Protein AF-A0A7C4DMW3-F1 (afdb_monomer_lite)

pLDDT: mean 70.01, std 19.26, range [22.8, 94.5]

Structure (mmCIF, N/CA/C/O backbone):
data_AF-A0A7C4DMW3-F1
#
_entry.id   AF-A0A7C4DMW3-F1
#
loop_
_atom_site.group_PDB
_atom_site.id
_atom_site.type_symbol
_atom_site.label_atom_id
_atom_site.label_alt_id
_atom_site.label_comp_id
_atom_site.label_asym_id
_atom_site.label_entity_id
_atom_site.label_seq_id
_atom_site.pdbx_PDB_ins_code
_atom_site.Cartn_x
_atom_site.Cartn_y
_atom_site.Cartn_z
_atom_site.occupancy
_atom_site.B_iso_or_equiv
_atom_site.auth_seq_id
_atom_site.auth_comp_id
_atom_site.auth_asym_id
_atom_site.auth_atom_id
_atom_site.pdbx_PDB_model_num
ATOM 1 N N . MET A 1 1 ? -34.333 5.766 15.056 1.00 29.41 1 MET A N 1
ATOM 2 C CA . MET A 1 1 ? -34.028 4.314 14.976 1.00 29.41 1 MET A CA 1
ATOM 3 C C . MET A 1 1 ? -34.317 3.741 13.572 1.00 29.41 1 MET A C 1
ATOM 5 O O . MET A 1 1 ? -35.372 3.143 13.389 1.00 29.41 1 MET A O 1
ATOM 9 N N . PRO A 1 2 ? -33.421 3.894 12.569 1.00 22.80 2 PRO A N 1
ATOM 10 C CA . PRO A 1 2 ? -33.642 3.362 11.210 1.00 22.80 2 PRO A CA 1
ATOM 11 C C . PRO A 1 2 ? -32.759 2.151 10.831 1.00 22.80 2 PRO A C 1
ATOM 13 O O . PRO A 1 2 ? -33.152 1.357 9.983 1.00 22.80 2 PRO A O 1
ATOM 16 N N . VAL A 1 3 ? -31.597 1.958 11.468 1.00 24.52 3 VAL A N 1
ATOM 17 C CA . VAL A 1 3 ? -30.556 0.997 11.028 1.00 24.52 3 VAL A CA 1
ATOM 18 C C . VAL A 1 3 ? -30.979 -0.475 11.180 1.00 24.52 3 VAL A C 1
ATOM 20 O O . VAL A 1 3 ? -30.626 -1.320 10.362 1.00 24.52 3 VAL A O 1
ATOM 23 N N . VAL A 1 4 ? -31.812 -0.794 12.175 1.00 24.44 4 VAL A N 1
ATOM 24 C CA . VAL A 1 4 ? -32.265 -2.174 12.448 1.00 24.44 4 VAL A CA 1
ATOM 25 C C . VAL A 1 4 ? -33.271 -2.677 11.398 1.00 24.44 4 VAL A C 1
ATOM 27 O O . VAL A 1 4 ? -33.318 -3.871 11.116 1.00 24.44 4 VAL A O 1
ATOM 30 N N . ARG A 1 5 ? -34.023 -1.778 10.741 1.00 22.98 5 ARG A N 1
ATOM 31 C CA . ARG A 1 5 ? -34.995 -2.146 9.691 1.00 22.98 5 ARG A CA 1
ATOM 32 C C . ARG A 1 5 ? -34.336 -2.601 8.383 1.00 22.98 5 ARG A C 1
ATOM 34 O O . ARG A 1 5 ? -34.944 -3.372 7.647 1.00 22.98 5 ARG A O 1
ATOM 41 N N . TRP A 1 6 ? -33.101 -2.178 8.105 1.00 27.33 6 TRP A N 1
ATOM 42 C CA . TRP A 1 6 ? -32.395 -2.527 6.863 1.00 27.33 6 TRP A CA 1
ATOM 43 C C . TRP A 1 6 ? -31.752 -3.917 6.900 1.00 27.33 6 TRP A C 1
ATOM 45 O O . TRP A 1 6 ? -31.698 -4.596 5.878 1.00 27.33 6 TRP A O 1
ATOM 55 N N . ILE A 1 7 ? -31.362 -4.387 8.088 1.00 29.67 7 ILE A N 1
ATOM 56 C CA . ILE A 1 7 ? -30.801 -5.733 8.284 1.00 29.67 7 ILE A CA 1
ATOM 57 C C . ILE A 1 7 ? -31.867 -6.816 8.017 1.00 29.67 7 ILE A C 1
ATOM 59 O O . ILE A 1 7 ? -31.546 -7.874 7.482 1.00 29.67 7 ILE A O 1
ATOM 63 N N . VAL A 1 8 ? -33.142 -6.532 8.315 1.00 26.61 8 VAL A N 1
ATOM 64 C CA . VAL A 1 8 ? -34.271 -7.465 8.121 1.00 26.61 8 VAL A CA 1
ATOM 65 C C . VA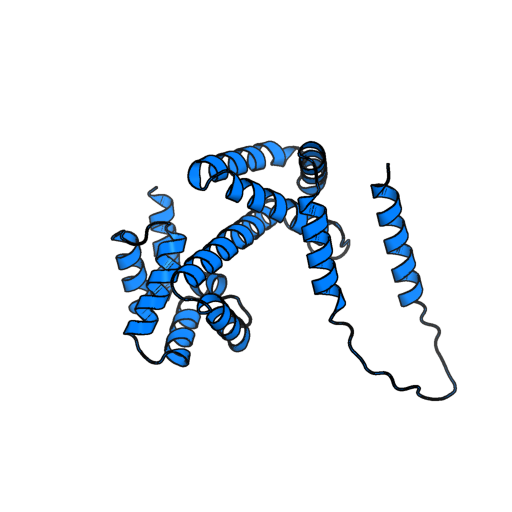L A 1 8 ? -34.701 -7.565 6.648 1.00 26.61 8 VAL A C 1
ATOM 67 O O . VAL A 1 8 ? -34.987 -8.657 6.168 1.00 26.61 8 VAL A O 1
ATOM 70 N N . LYS A 1 9 ? -34.654 -6.471 5.871 1.00 28.67 9 LYS A N 1
ATOM 71 C CA . LYS A 1 9 ? -34.941 -6.528 4.419 1.00 28.67 9 LYS A CA 1
ATOM 72 C C . LYS A 1 9 ? -33.904 -7.338 3.627 1.00 28.67 9 LYS A C 1
ATOM 74 O O . LYS A 1 9 ? -34.229 -7.896 2.582 1.00 28.67 9 LYS A O 1
ATOM 79 N N . PHE A 1 10 ? -32.674 -7.448 4.132 1.00 31.22 10 PHE A N 1
ATOM 80 C CA . PHE A 1 10 ? -31.596 -8.204 3.485 1.00 31.22 10 PHE A CA 1
ATOM 81 C C . PHE A 1 10 ? -31.803 -9.731 3.548 1.00 31.22 10 PHE A C 1
ATOM 83 O O . PHE A 1 10 ? -31.311 -10.460 2.685 1.00 31.22 10 PHE A O 1
ATOM 90 N N . THR A 1 11 ? -32.553 -10.237 4.536 1.00 30.12 11 THR A N 1
ATOM 91 C CA . THR A 1 11 ? -32.882 -11.670 4.639 1.00 30.12 11 THR A CA 1
ATOM 92 C C . THR A 1 11 ? -33.980 -12.117 3.669 1.00 30.12 11 THR A C 1
ATOM 94 O O . THR A 1 11 ? -33.935 -13.258 3.205 1.00 30.12 11 THR A O 1
ATOM 97 N N . ASP A 1 12 ? -34.908 -11.231 3.298 1.00 30.12 12 ASP A N 1
ATOM 98 C CA . ASP A 1 12 ? -36.062 -11.577 2.452 1.00 30.12 12 ASP A CA 1
ATOM 99 C C . ASP A 1 12 ? -35.714 -11.640 0.958 1.00 30.12 12 ASP A C 1
ATOM 101 O O . ASP A 1 12 ? -36.137 -12.565 0.262 1.00 30.12 12 ASP A O 1
ATOM 105 N N . ILE A 1 13 ? -34.834 -10.750 0.482 1.00 33.97 13 ILE A N 1
ATOM 106 C CA . ILE A 1 13 ? -34.333 -10.757 -0.908 1.00 33.97 13 ILE A CA 1
ATOM 107 C C . ILE A 1 13 ? -33.588 -12.074 -1.221 1.00 33.97 13 ILE A C 1
ATOM 109 O O . ILE A 1 13 ? -33.662 -12.602 -2.328 1.00 33.97 13 ILE A O 1
ATOM 113 N N . ARG A 1 14 ? -32.928 -12.677 -0.222 1.00 38.09 14 ARG A N 1
ATOM 114 C CA . ARG A 1 14 ? -32.203 -13.953 -0.370 1.00 38.09 14 ARG A CA 1
ATOM 115 C C . ARG A 1 14 ? -33.101 -15.195 -0.296 1.00 38.09 14 ARG A C 1
ATOM 117 O O . ARG A 1 14 ? -32.691 -16.246 -0.786 1.00 38.09 14 ARG A O 1
ATOM 124 N N . LYS A 1 15 ? -34.298 -15.093 0.299 1.00 33.84 15 LYS A N 1
ATOM 125 C CA . LYS A 1 15 ? -35.308 -16.170 0.313 1.00 33.84 15 LYS A CA 1
ATOM 126 C C . LYS A 1 15 ? -35.959 -16.328 -1.063 1.00 33.84 15 LYS A C 1
ATOM 128 O O . LYS A 1 15 ? -36.108 -17.455 -1.523 1.00 33.84 15 LYS A O 1
ATOM 133 N N . ALA A 1 16 ? -36.237 -15.213 -1.744 1.00 33.81 16 ALA A N 1
ATOM 134 C CA . ALA A 1 16 ? -36.758 -15.213 -3.113 1.00 33.81 16 ALA A CA 1
ATOM 135 C C . ALA A 1 16 ? -35.775 -15.854 -4.116 1.00 33.81 16 ALA A C 1
ATOM 137 O O . ALA A 1 16 ? -36.187 -16.605 -4.991 1.00 33.81 16 ALA A O 1
ATOM 138 N N . ALA A 1 17 ? -34.466 -15.657 -3.923 1.00 36.12 17 ALA A N 1
ATOM 139 C CA . ALA A 1 17 ? -33.421 -16.222 -4.783 1.00 36.12 17 ALA A CA 1
ATOM 140 C C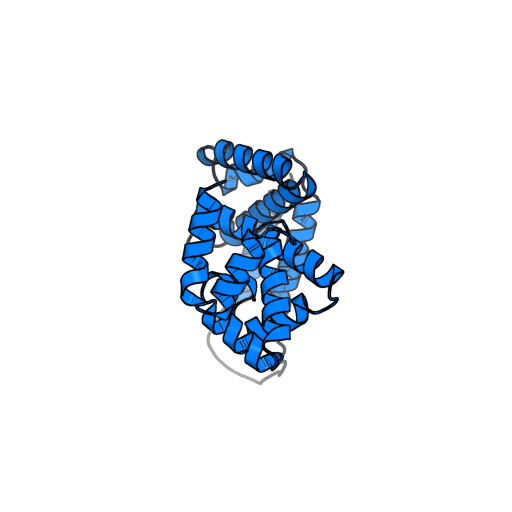 . ALA A 1 17 ? -33.103 -17.719 -4.540 1.00 36.12 17 ALA A C 1
ATOM 142 O O . ALA A 1 17 ? -32.199 -18.261 -5.175 1.00 36.12 17 ALA A O 1
ATOM 143 N N . ARG A 1 18 ? -33.776 -18.397 -3.594 1.00 35.12 18 ARG A N 1
ATOM 144 C CA . ARG A 1 18 ? -33.475 -19.795 -3.202 1.00 35.12 18 ARG A CA 1
ATOM 145 C C . ARG A 1 18 ? -34.653 -20.768 -3.307 1.00 35.12 18 ARG A C 1
ATOM 147 O O . ARG A 1 18 ? -34.516 -21.909 -2.871 1.00 35.12 18 ARG A O 1
ATOM 154 N N . SER A 1 19 ? -35.770 -20.361 -3.905 1.00 33.06 19 SER A N 1
ATOM 155 C CA . SER A 1 19 ? -36.857 -21.282 -4.254 1.00 33.06 19 SER A CA 1
ATOM 156 C C . SER A 1 19 ? -36.399 -22.232 -5.369 1.00 33.06 19 SER A C 1
ATOM 158 O O . SER A 1 19 ? -36.368 -21.851 -6.536 1.00 33.06 19 SER A O 1
ATOM 160 N N . LYS A 1 20 ? -35.987 -23.451 -5.004 1.00 37.00 20 LYS A N 1
ATOM 161 C CA . LYS A 1 20 ? -35.722 -24.566 -5.923 1.00 37.00 20 LYS A CA 1
ATOM 162 C C . LYS A 1 20 ? -36.898 -25.543 -5.854 1.00 37.00 20 LYS A C 1
ATOM 164 O O . LYS A 1 20 ? -36.866 -26.453 -5.032 1.00 37.00 20 LYS A O 1
ATOM 169 N N . ASP A 1 21 ? -37.896 -25.354 -6.711 1.00 35.91 21 ASP A N 1
ATOM 170 C CA . ASP A 1 21 ? -38.839 -26.421 -7.068 1.00 35.91 21 ASP A CA 1
ATOM 171 C C . ASP A 1 21 ? -38.252 -27.232 -8.236 1.00 35.91 21 ASP A C 1
ATOM 173 O O . ASP A 1 21 ? -37.768 -26.625 -9.199 1.00 35.91 21 ASP A O 1
ATOM 177 N N . PRO A 1 22 ? -38.241 -28.579 -8.190 1.00 38.56 22 PRO A N 1
ATOM 178 C CA . PRO A 1 22 ? -37.734 -29.386 -9.287 1.00 38.56 22 PRO A CA 1
ATOM 179 C C . PRO A 1 22 ? -38.865 -29.939 -10.179 1.00 38.56 22 PRO A C 1
ATOM 181 O O . PRO A 1 22 ? -39.639 -30.791 -9.753 1.00 38.56 22 PRO A O 1
ATOM 184 N N . ASN A 1 23 ? -38.782 -29.573 -11.469 1.00 35.72 23 ASN A N 1
ATOM 185 C CA . ASN A 1 23 ? -39.197 -30.328 -12.675 1.00 35.72 23 ASN A CA 1
ATOM 186 C C . ASN A 1 23 ? -40.642 -30.138 -13.231 1.00 35.72 23 ASN A C 1
ATOM 188 O O . ASN A 1 23 ? -41.546 -29.794 -12.480 1.00 35.72 23 ASN A O 1
ATOM 192 N N . PRO A 1 24 ? -40.918 -30.487 -14.515 1.00 53.59 24 PRO A N 1
ATOM 193 C CA . PRO A 1 24 ? -40.517 -29.824 -15.773 1.00 53.59 24 PRO A CA 1
ATOM 194 C C . PRO A 1 24 ? -41.727 -29.426 -16.662 1.00 53.59 24 PRO A C 1
ATOM 196 O O . PRO A 1 24 ? -42.757 -30.085 -16.591 1.00 53.59 24 PRO A O 1
ATOM 199 N N . LEU A 1 25 ? -41.574 -28.424 -17.552 1.00 31.22 25 LEU A N 1
ATOM 200 C CA . LEU A 1 25 ? -42.072 -28.362 -18.956 1.00 31.22 25 LEU A CA 1
ATOM 201 C C . LEU A 1 25 ? -42.126 -26.907 -19.502 1.00 31.22 25 LEU A C 1
ATOM 203 O O . LEU A 1 25 ? -42.900 -26.093 -19.012 1.00 31.22 25 LEU A O 1
ATOM 207 N N . GLN A 1 26 ? -41.379 -26.680 -20.602 1.00 30.08 26 GLN A N 1
ATOM 208 C CA . GLN A 1 26 ? -41.474 -25.607 -21.633 1.00 30.08 26 GLN A CA 1
ATOM 209 C C . GLN A 1 26 ? -40.944 -24.179 -21.332 1.00 30.08 26 GLN A C 1
ATOM 211 O O . GLN A 1 26 ? -40.906 -23.755 -20.184 1.00 30.08 26 GLN A O 1
ATOM 216 N N . PRO A 1 27 ? -40.614 -23.391 -22.386 1.00 33.50 27 PRO A N 1
ATOM 217 C CA . PRO A 1 27 ? -39.412 -23.414 -23.236 1.00 33.50 27 PRO A CA 1
ATOM 218 C C . PRO A 1 27 ? -38.463 -22.225 -22.906 1.00 33.50 27 PRO A C 1
ATOM 220 O O . PRO A 1 27 ? -38.811 -21.381 -22.080 1.00 33.50 27 PRO A O 1
ATOM 223 N N . PRO A 1 28 ? -37.247 -22.132 -23.492 1.00 33.03 28 PRO A N 1
ATOM 224 C CA . PRO A 1 28 ? -36.224 -21.220 -22.991 1.00 33.03 28 PRO A CA 1
ATOM 225 C C . PRO A 1 28 ? -36.512 -19.778 -23.415 1.00 33.03 28 PRO A C 1
ATOM 227 O O . PRO A 1 28 ? -36.480 -19.451 -24.600 1.00 33.03 28 PRO A O 1
ATOM 230 N N . ILE A 1 29 ? -36.736 -18.900 -22.438 1.00 30.55 29 ILE A N 1
ATOM 231 C CA . ILE A 1 29 ? -36.536 -17.463 -22.629 1.00 30.55 29 ILE A CA 1
ATOM 232 C C . ILE A 1 29 ? -35.069 -17.196 -22.301 1.00 30.55 29 ILE A C 1
ATOM 234 O O . ILE A 1 29 ? -34.661 -17.157 -21.143 1.00 30.55 29 ILE A O 1
ATOM 238 N N . THR A 1 30 ? -34.273 -17.076 -23.357 1.00 42.75 30 THR A N 1
ATOM 239 C CA . THR A 1 30 ? -32.948 -16.459 -23.339 1.00 42.75 30 THR A CA 1
ATOM 240 C C . THR A 1 30 ? -33.029 -15.058 -22.749 1.00 42.75 30 THR A C 1
ATOM 242 O O . THR A 1 30 ? -33.744 -14.217 -23.286 1.00 42.75 30 THR A O 1
ATOM 245 N N . LEU A 1 31 ? -32.249 -14.826 -21.698 1.00 30.11 31 LEU A N 1
ATOM 246 C CA . LEU A 1 31 ? -31.615 -13.555 -21.346 1.00 30.11 31 LEU A CA 1
ATOM 247 C C . LEU A 1 31 ? -30.398 -13.925 -20.485 1.00 30.11 31 LEU A C 1
ATOM 249 O O . LEU A 1 31 ? -30.452 -13.962 -19.258 1.00 30.11 31 LEU A O 1
ATOM 253 N N . GLU A 1 32 ? -29.318 -14.316 -21.159 1.00 42.22 32 GLU A N 1
ATOM 254 C CA . GLU A 1 32 ? -27.986 -14.262 -20.565 1.00 42.22 32 GLU A CA 1
ATOM 255 C C . GLU A 1 32 ? -27.590 -12.787 -20.483 1.00 42.22 32 GLU A C 1
ATOM 257 O O . GLU A 1 32 ? -27.399 -12.173 -21.522 1.00 42.22 32 GLU A O 1
ATOM 262 N N . GLU A 1 33 ? -27.477 -12.235 -19.272 1.00 32.84 33 GLU A N 1
ATOM 263 C CA . GLU A 1 33 ? -26.618 -11.087 -18.938 1.00 32.84 33 GLU A CA 1
ATOM 264 C C . GLU A 1 33 ? -26.304 -11.098 -17.414 1.00 32.84 33 GLU A C 1
ATOM 266 O O . GLU A 1 33 ? -27.028 -11.728 -16.635 1.00 32.84 33 GLU A O 1
ATOM 271 N N . PRO A 1 34 ? -25.163 -10.531 -16.966 1.00 37.03 34 PRO A N 1
ATOM 272 C CA . PRO A 1 34 ? -24.282 -11.182 -15.996 1.00 37.03 34 PRO A CA 1
ATOM 273 C C . PRO A 1 34 ? -24.349 -10.616 -14.564 1.00 37.03 34 PRO A C 1
ATOM 275 O O . PRO A 1 34 ? -24.429 -9.417 -14.322 1.00 37.03 34 PRO A O 1
ATOM 278 N N . LEU A 1 35 ? -24.176 -11.501 -13.581 1.00 35.34 35 LEU A N 1
ATOM 279 C CA . LEU A 1 35 ? -24.243 -11.260 -12.127 1.00 35.34 35 LEU A CA 1
ATOM 280 C C . LEU A 1 35 ? -23.082 -10.439 -11.496 1.00 35.34 35 LEU A C 1
ATOM 282 O O . LEU A 1 35 ? -22.893 -10.505 -10.282 1.00 35.34 35 LEU A O 1
ATOM 286 N N . ASN A 1 36 ? -22.297 -9.672 -12.265 1.00 41.19 36 ASN A N 1
ATOM 287 C CA . ASN A 1 36 ? -21.053 -9.040 -11.777 1.00 41.19 36 ASN A CA 1
ATOM 288 C C . ASN A 1 36 ? -21.116 -7.521 -11.506 1.00 41.19 36 ASN A C 1
ATOM 290 O O . ASN A 1 36 ? -20.220 -6.998 -10.844 1.00 41.19 36 ASN A O 1
ATOM 294 N N . GLU A 1 37 ? -22.159 -6.802 -11.932 1.00 40.25 37 GLU A N 1
ATOM 295 C CA . GLU A 1 37 ? -22.254 -5.339 -11.724 1.00 40.25 37 GLU A CA 1
ATOM 296 C C . GLU A 1 37 ? -22.590 -4.924 -10.273 1.00 40.25 37 GLU A C 1
ATOM 298 O O . GLU A 1 37 ? -22.376 -3.783 -9.862 1.00 40.25 37 GLU A O 1
ATOM 303 N N . ASP A 1 38 ? -23.062 -5.856 -9.443 1.00 57.72 38 ASP A N 1
ATOM 304 C CA . ASP A 1 38 ? -23.689 -5.535 -8.154 1.00 57.72 38 ASP A CA 1
ATOM 305 C C . ASP A 1 38 ? -22.675 -5.355 -6.998 1.00 57.72 38 ASP A C 1
ATOM 307 O O . ASP A 1 38 ? -22.896 -4.594 -6.056 1.00 57.72 38 ASP A O 1
ATOM 311 N N . VAL A 1 39 ? -21.501 -5.996 -7.050 1.00 49.97 39 VAL A N 1
ATOM 312 C CA . VAL A 1 39 ? -20.517 -5.919 -5.946 1.00 49.97 39 VAL A CA 1
ATOM 313 C C . VAL A 1 39 ? -19.847 -4.544 -5.877 1.00 49.97 39 VAL A C 1
ATOM 315 O O . VAL A 1 39 ? -19.722 -3.968 -4.793 1.00 49.97 39 VAL A O 1
ATOM 318 N N . HIS A 1 40 ? -19.457 -3.982 -7.021 1.00 48.06 40 HIS A N 1
ATOM 319 C CA . HIS A 1 40 ? -18.842 -2.655 -7.073 1.00 48.06 40 HIS A CA 1
ATOM 320 C C . HIS A 1 40 ? -19.835 -1.546 -6.714 1.00 48.06 40 HIS A C 1
ATOM 322 O O . HIS A 1 40 ? -19.481 -0.652 -5.941 1.00 48.06 40 HIS A O 1
ATOM 328 N N . GLY A 1 41 ? -21.090 -1.651 -7.170 1.00 51.91 41 GLY A N 1
ATOM 329 C CA . GLY A 1 41 ? -22.163 -0.737 -6.768 1.00 51.91 41 GLY A CA 1
ATOM 330 C C . GLY A 1 41 ? -22.402 -0.746 -5.255 1.00 51.91 41 GLY A C 1
ATOM 331 O O . GLY A 1 41 ? -22.496 0.310 -4.627 1.00 51.91 41 GLY A O 1
ATOM 332 N N . ARG A 1 42 ? -22.393 -1.929 -4.628 1.00 56.81 42 ARG A N 1
ATOM 333 C CA . ARG A 1 42 ? -22.529 -2.066 -3.167 1.00 56.81 42 ARG A CA 1
ATOM 334 C C . ARG A 1 42 ? -21.349 -1.469 -2.401 1.00 56.81 42 ARG A C 1
ATOM 336 O O . ARG A 1 42 ? -21.571 -0.789 -1.403 1.00 56.81 42 ARG A O 1
ATOM 343 N N . ILE A 1 43 ? -20.109 -1.682 -2.850 1.00 61.09 43 ILE A N 1
ATOM 344 C CA . ILE A 1 43 ? -18.917 -1.087 -2.215 1.00 61.09 43 ILE A CA 1
ATOM 345 C C . ILE A 1 43 ? -18.959 0.442 -2.308 1.00 61.09 43 ILE A C 1
ATOM 347 O O . ILE A 1 43 ? -18.664 1.116 -1.320 1.00 61.09 43 ILE A O 1
ATOM 351 N N . ALA A 1 44 ? -19.351 0.997 -3.458 1.00 65.31 44 ALA A N 1
ATOM 352 C CA . ALA A 1 44 ? -19.512 2.440 -3.630 1.00 65.31 44 ALA A CA 1
ATOM 353 C C . ALA A 1 44 ? -20.564 3.004 -2.662 1.00 65.31 44 ALA A C 1
ATOM 355 O O . ALA A 1 44 ? -20.308 3.985 -1.965 1.00 65.31 44 ALA A O 1
ATOM 356 N N . LEU A 1 45 ? -21.703 2.321 -2.535 1.00 67.62 45 LEU A N 1
ATOM 357 C CA . LEU A 1 45 ? -22.770 2.704 -1.616 1.00 67.62 45 LEU A CA 1
ATOM 358 C C . LEU A 1 45 ? -22.317 2.648 -0.146 1.00 67.62 45 LEU A C 1
ATOM 360 O O . LEU A 1 45 ? -22.595 3.569 0.620 1.00 67.62 45 LEU A O 1
ATOM 364 N N . PHE A 1 46 ? -21.552 1.626 0.250 1.00 67.75 46 PHE A N 1
ATOM 365 C CA . PHE A 1 46 ? -20.965 1.563 1.592 1.00 67.75 46 PHE A CA 1
ATOM 366 C C . PHE A 1 46 ? -19.939 2.668 1.844 1.00 67.75 46 PHE A C 1
ATOM 368 O O . PHE A 1 46 ? -19.915 3.221 2.941 1.00 67.75 46 PHE A O 1
ATOM 375 N N . LYS A 1 47 ? -19.115 3.024 0.852 1.00 71.50 47 LYS A N 1
ATOM 376 C CA . LYS A 1 47 ? -18.157 4.131 0.976 1.00 71.50 47 LYS A CA 1
ATOM 377 C C . LYS A 1 47 ? -18.869 5.461 1.232 1.00 71.50 47 LYS A C 1
ATOM 379 O O . LYS A 1 47 ? -18.444 6.200 2.116 1.00 71.50 47 LYS A O 1
ATOM 384 N N . GLU A 1 48 ? -19.966 5.739 0.529 1.00 74.75 48 GLU A N 1
ATOM 385 C CA . GLU A 1 48 ? -20.766 6.950 0.763 1.00 74.75 48 GLU A CA 1
ATOM 386 C C . GLU A 1 48 ? -21.456 6.937 2.131 1.00 74.75 48 GLU A C 1
ATOM 388 O O . GLU A 1 48 ? -21.414 7.929 2.858 1.00 74.75 48 GLU A O 1
ATOM 393 N N . LEU A 1 49 ? -22.005 5.792 2.545 1.00 72.75 49 LEU A N 1
ATOM 394 C CA . LEU A 1 49 ? -22.604 5.653 3.874 1.00 72.75 49 LEU A CA 1
ATOM 395 C C . LEU A 1 49 ? -21.586 5.874 4.995 1.00 72.75 49 LEU A C 1
ATOM 397 O O . LEU A 1 49 ? -21.900 6.545 5.972 1.00 72.75 49 LEU A O 1
ATOM 401 N N . VAL A 1 50 ? -20.367 5.346 4.854 1.00 81.94 50 VAL A N 1
ATOM 402 C CA . VAL A 1 50 ? -19.301 5.508 5.853 1.00 81.94 50 VAL A CA 1
ATOM 403 C C . VAL A 1 50 ? -18.841 6.965 5.962 1.00 81.94 50 VAL A C 1
ATOM 405 O O . VAL A 1 50 ? -18.517 7.411 7.062 1.00 81.94 50 VAL A O 1
ATOM 408 N N . LYS A 1 51 ? -18.847 7.732 4.864 1.00 79.44 51 LYS A N 1
ATOM 409 C CA . LYS A 1 51 ? -18.525 9.171 4.896 1.00 79.44 51 LYS A CA 1
ATOM 410 C C . LYS A 1 51 ? -19.542 9.988 5.691 1.00 79.44 51 LYS A C 1
ATOM 412 O O . LYS A 1 51 ? -19.155 10.974 6.306 1.00 79.44 51 LYS A O 1
ATOM 417 N N . ALA A 1 52 ? -20.810 9.580 5.677 1.00 81.88 52 ALA A N 1
ATOM 418 C CA . ALA A 1 52 ? -21.898 10.287 6.345 1.00 81.88 52 ALA A CA 1
ATOM 419 C C . ALA A 1 52 ? -22.002 10.002 7.858 1.00 81.88 52 ALA A C 1
ATOM 421 O O . ALA A 1 52 ? -22.846 10.598 8.525 1.00 81.88 52 ALA A O 1
ATOM 422 N N . LEU A 1 53 ? -21.184 9.093 8.404 1.00 81.38 53 LEU A N 1
ATOM 423 C CA . LEU A 1 53 ? -21.240 8.717 9.818 1.00 81.38 53 LEU A CA 1
ATOM 424 C C . LEU A 1 53 ? -20.667 9.810 10.727 1.00 81.38 53 LEU A C 1
ATOM 426 O O . LEU A 1 53 ? -19.579 10.335 10.490 1.00 81.38 53 LEU A O 1
ATOM 430 N N . SER A 1 54 ? -21.364 10.072 11.830 1.00 84.19 54 SER A N 1
ATOM 431 C CA . SER A 1 54 ? -20.856 10.885 12.940 1.00 84.19 54 SER A CA 1
ATOM 432 C C . SER A 1 54 ? -19.750 10.167 13.728 1.00 84.19 54 SER A C 1
ATOM 434 O O . SER A 1 54 ? -19.627 8.938 13.694 1.00 84.19 54 SER A O 1
ATOM 436 N N . LYS A 1 55 ? -18.953 10.919 14.504 1.00 80.56 55 LYS A N 1
ATOM 437 C CA . LYS A 1 55 ? -17.883 10.361 15.359 1.00 80.56 55 LYS A CA 1
ATOM 438 C C . LYS A 1 55 ? -18.433 9.348 16.374 1.00 80.56 55 LYS A C 1
ATOM 440 O O . LYS A 1 55 ? -17.795 8.336 16.671 1.00 80.56 55 LYS A O 1
ATOM 445 N N . GLU A 1 56 ? -19.638 9.587 16.872 1.00 83.25 56 GLU A N 1
ATOM 446 C CA . GLU A 1 56 ? -20.355 8.746 17.825 1.00 83.25 56 GLU A CA 1
ATOM 447 C C . GLU A 1 56 ? -20.798 7.425 17.183 1.00 83.25 56 GLU A C 1
ATOM 449 O O . GLU A 1 56 ? -20.614 6.354 17.770 1.00 83.25 56 GLU A O 1
ATOM 454 N N . GLU A 1 57 ? -21.325 7.477 15.957 1.00 82.19 57 GLU A N 1
ATOM 455 C CA . GLU A 1 57 ? -21.691 6.285 15.185 1.00 82.19 57 GLU A CA 1
ATOM 456 C C . GLU A 1 57 ? -20.461 5.453 14.824 1.00 82.19 57 GLU A C 1
ATOM 458 O O . GLU A 1 57 ? -20.473 4.233 15.005 1.00 82.19 57 GLU A O 1
ATOM 463 N N . ILE A 1 58 ? -19.375 6.109 14.403 1.00 81.88 58 ILE A N 1
ATOM 464 C CA . ILE A 1 58 ? -18.077 5.476 14.145 1.00 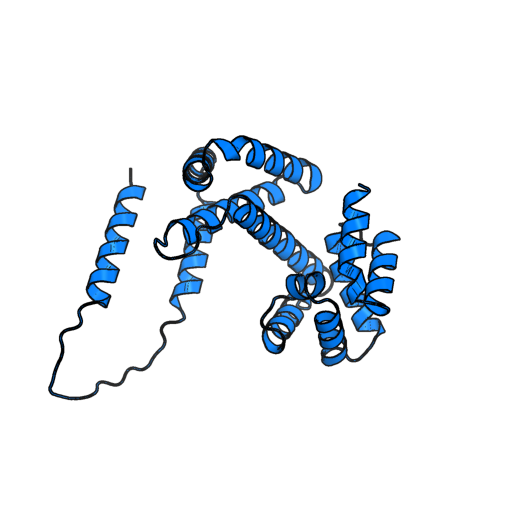81.88 58 ILE A CA 1
ATOM 465 C C . ILE A 1 58 ? -17.614 4.705 15.385 1.00 81.88 58 ILE A C 1
ATOM 467 O O . ILE A 1 58 ? -17.338 3.504 15.309 1.00 81.88 58 ILE A O 1
ATOM 471 N N . LYS A 1 59 ? -17.588 5.361 16.550 1.00 81.88 59 LYS A N 1
ATOM 472 C CA . LYS A 1 59 ? -17.170 4.741 17.813 1.00 81.88 59 LYS A CA 1
ATOM 473 C C . LYS A 1 59 ? -18.050 3.545 18.178 1.00 81.88 59 LYS A C 1
ATOM 475 O O . LYS A 1 59 ? -17.525 2.508 18.583 1.00 81.88 59 LYS A O 1
ATOM 480 N N . SER A 1 60 ? -19.368 3.666 18.009 1.00 82.94 60 SER A N 1
ATOM 481 C CA . SER A 1 60 ? -20.325 2.591 18.293 1.00 82.94 60 SER A CA 1
ATOM 482 C C . SER A 1 60 ? -20.106 1.368 17.396 1.00 82.94 60 SER A C 1
ATOM 484 O O . SER A 1 60 ? -20.040 0.237 17.887 1.00 82.94 60 SER A O 1
ATOM 486 N N . ILE A 1 61 ? -19.934 1.586 16.088 1.00 80.88 61 ILE A N 1
ATOM 487 C CA . ILE A 1 61 ? -19.689 0.514 15.117 1.00 80.88 61 ILE A CA 1
ATOM 488 C C . ILE A 1 61 ? -18.366 -0.182 15.424 1.00 80.88 61 ILE A C 1
ATOM 490 O O . ILE A 1 61 ? -18.334 -1.407 15.516 1.00 80.88 61 ILE A O 1
ATOM 494 N N . LEU A 1 62 ? -17.290 0.575 15.641 1.00 81.88 62 LEU A N 1
ATOM 495 C CA . LEU A 1 62 ? -15.982 0.012 15.976 1.00 81.88 62 LEU A CA 1
ATOM 496 C C . LEU A 1 62 ? -16.052 -0.816 17.261 1.00 81.88 62 LEU A C 1
ATOM 498 O O . LEU A 1 62 ? -15.654 -1.980 17.267 1.00 81.88 62 LEU A O 1
ATOM 502 N N . GLN A 1 63 ? -16.648 -0.281 18.326 1.00 82.94 63 GLN A N 1
ATOM 503 C CA . GLN A 1 63 ? -16.763 -0.996 19.595 1.00 82.94 63 GLN A CA 1
ATOM 504 C C . GLN A 1 63 ? -17.531 -2.318 19.453 1.00 82.94 63 GLN A C 1
ATOM 506 O O . GLN A 1 63 ? -17.172 -3.307 20.098 1.00 82.94 63 GLN A O 1
ATOM 511 N N . LYS A 1 64 ? -18.545 -2.361 18.580 1.00 81.00 64 LYS A N 1
ATOM 512 C CA . LYS A 1 64 ? -19.305 -3.577 18.268 1.00 81.00 64 LYS A CA 1
ATOM 513 C C . LYS A 1 64 ? -18.516 -4.568 17.408 1.00 81.00 64 LYS A C 1
ATOM 515 O O . LYS A 1 64 ? -18.610 -5.771 17.641 1.00 81.00 64 LYS A O 1
ATOM 520 N N . SER A 1 65 ? -17.764 -4.078 16.427 1.00 74.94 65 SER A N 1
ATOM 521 C CA . SER A 1 65 ? -17.098 -4.909 15.420 1.00 74.94 65 SER A CA 1
ATOM 522 C C . SER A 1 65 ? -15.753 -5.461 15.887 1.00 74.94 65 SER A C 1
ATOM 524 O O . SER A 1 65 ? -15.492 -6.652 15.734 1.00 74.94 65 SER A O 1
ATOM 526 N N . ILE A 1 66 ? -14.910 -4.622 16.494 1.00 78.12 66 ILE A N 1
ATOM 527 C CA . ILE A 1 66 ? -13.568 -5.016 16.955 1.00 78.12 66 ILE A CA 1
ATOM 528 C C . ILE A 1 66 ? -13.529 -5.372 18.446 1.00 78.12 66 ILE A C 1
ATOM 530 O O . ILE A 1 66 ? -12.575 -6.000 18.908 1.00 78.12 66 ILE A O 1
ATOM 534 N N . GLY A 1 67 ? -14.576 -5.019 19.195 1.00 80.75 67 GLY A N 1
ATOM 535 C CA . GLY A 1 67 ? -14.724 -5.307 20.617 1.00 80.75 67 GLY A CA 1
ATOM 536 C C . GLY A 1 67 ? -14.030 -4.285 21.533 1.00 80.75 67 GLY A C 1
ATOM 537 O O . GLY A 1 67 ? -12.983 -3.730 21.189 1.00 80.75 67 GLY A O 1
ATOM 538 N N . PRO A 1 68 ? -14.556 -4.069 22.755 1.00 82.31 68 PRO A N 1
ATOM 539 C CA . PRO A 1 68 ? -14.083 -3.021 23.665 1.00 82.31 68 PRO A CA 1
ATOM 540 C C . PRO A 1 68 ? -12.612 -3.184 24.073 1.00 82.31 68 PRO A C 1
ATOM 542 O O . PRO A 1 68 ? -11.912 -2.192 24.240 1.00 82.31 68 PRO A O 1
ATOM 545 N N . LYS A 1 69 ? -12.111 -4.423 24.155 1.00 83.56 69 LYS A N 1
ATOM 546 C CA . LYS A 1 69 ? -10.710 -4.725 24.501 1.00 83.56 69 LYS A CA 1
ATOM 547 C C . LYS A 1 69 ? -9.683 -4.203 23.487 1.00 83.56 69 LYS A C 1
ATOM 549 O O . LYS A 1 69 ? -8.531 -3.990 23.847 1.00 83.56 69 LYS A O 1
ATOM 554 N N . ASN A 1 70 ? -10.086 -4.019 22.228 1.00 84.06 70 ASN A N 1
ATOM 555 C CA . ASN A 1 70 ? -9.201 -3.571 21.150 1.00 84.06 70 ASN A CA 1
ATOM 556 C C . ASN A 1 70 ? -9.293 -2.056 20.907 1.00 84.06 70 ASN A C 1
ATOM 558 O O . ASN A 1 70 ? -8.411 -1.493 20.263 1.00 84.06 70 ASN A O 1
ATOM 562 N N . MET A 1 71 ? -10.310 -1.382 21.459 1.00 86.69 71 MET A N 1
ATOM 563 C CA . MET A 1 71 ? -10.516 0.061 21.287 1.00 86.69 71 MET A CA 1
ATOM 564 C C . MET A 1 71 ? -9.330 0.918 21.758 1.00 86.69 71 MET A C 1
ATOM 566 O O . MET A 1 71 ? -8.966 1.829 21.019 1.00 86.69 71 MET A O 1
ATOM 570 N N . PRO A 1 72 ? -8.669 0.646 22.907 1.00 86.19 72 PRO A N 1
ATOM 571 C CA . PRO A 1 72 ? -7.502 1.432 23.315 1.00 86.19 72 PRO A CA 1
ATOM 572 C C . PRO A 1 72 ? -6.339 1.322 22.323 1.00 86.19 72 PRO A C 1
ATOM 574 O O . PRO A 1 72 ? -5.716 2.325 21.990 1.00 86.19 72 PRO A O 1
ATOM 577 N N . LYS A 1 73 ? -6.087 0.114 21.793 1.00 83.06 73 LYS A N 1
ATOM 578 C CA . LYS A 1 73 ? -5.038 -0.122 20.789 1.00 83.06 73 LYS A CA 1
ATOM 579 C C . LYS A 1 73 ? -5.346 0.614 19.490 1.00 83.06 73 LYS A C 1
ATOM 581 O O . LYS A 1 73 ? -4.474 1.286 18.957 1.00 83.06 73 LYS A O 1
ATOM 586 N N . LEU A 1 74 ? -6.592 0.533 19.019 1.00 83.44 74 LEU A N 1
ATOM 587 C CA . LEU A 1 74 ? -7.021 1.269 17.834 1.00 83.44 74 LEU A CA 1
ATOM 588 C C . LEU A 1 74 ? -6.883 2.787 18.031 1.00 83.44 74 LEU A C 1
ATOM 590 O O . LEU A 1 74 ? -6.377 3.469 17.149 1.00 83.44 74 LEU A O 1
ATOM 594 N N . SER A 1 75 ? -7.275 3.309 19.196 1.00 84.25 75 SER A N 1
ATOM 595 C CA . SER A 1 75 ? -7.150 4.737 19.510 1.00 84.25 75 SER A CA 1
ATOM 596 C C . SER A 1 75 ? -5.697 5.213 19.468 1.00 84.25 75 SER A C 1
ATOM 598 O O . SER A 1 75 ? -5.425 6.269 18.905 1.00 84.25 75 SER A O 1
ATOM 600 N N . ALA A 1 76 ? -4.765 4.430 20.020 1.00 75.31 76 ALA A N 1
ATOM 601 C CA . ALA A 1 76 ? -3.338 4.744 19.967 1.00 75.31 76 ALA A CA 1
ATOM 602 C C . ALA A 1 76 ? -2.807 4.755 18.523 1.00 75.31 76 ALA A C 1
ATOM 604 O O . ALA A 1 76 ? -2.030 5.632 18.158 1.00 75.31 76 ALA A O 1
ATOM 605 N N . MET A 1 77 ? -3.262 3.822 17.679 1.00 76.62 77 MET A N 1
ATOM 606 C CA . MET A 1 77 ? -2.877 3.784 16.263 1.00 76.62 77 MET A CA 1
ATOM 607 C C . MET A 1 77 ? -3.425 4.974 15.472 1.00 76.62 77 MET A C 1
ATOM 609 O O . MET A 1 77 ? -2.699 5.545 14.666 1.00 76.62 77 MET A O 1
ATOM 613 N N . ILE A 1 78 ? -4.677 5.374 15.712 1.00 81.38 78 ILE A N 1
ATOM 614 C CA . ILE A 1 78 ? -5.275 6.557 15.074 1.00 81.38 78 ILE A CA 1
ATOM 615 C C . ILE A 1 78 ? -4.483 7.815 15.450 1.00 81.38 78 ILE A C 1
ATOM 617 O O . ILE A 1 78 ? -4.101 8.565 14.559 1.00 81.38 78 ILE A O 1
ATOM 621 N N . GLN A 1 79 ? -4.172 8.002 16.738 1.00 76.00 79 GLN A N 1
ATOM 622 C CA . GLN A 1 79 ? -3.359 9.133 17.206 1.00 76.00 79 GLN A CA 1
ATOM 623 C C . GLN A 1 79 ? -1.956 9.130 16.593 1.00 76.00 79 GLN A C 1
ATOM 625 O O . GLN A 1 79 ? -1.461 10.170 16.168 1.00 76.00 79 GLN A O 1
ATOM 630 N N . PHE A 1 80 ? -1.322 7.960 16.504 1.00 71.75 80 PHE A N 1
ATOM 631 C CA . PHE A 1 80 ? -0.021 7.828 15.856 1.00 71.75 80 PHE A CA 1
ATOM 632 C C . PHE A 1 80 ? -0.072 8.238 14.377 1.00 71.75 80 PHE A C 1
ATOM 634 O O . PHE A 1 80 ? 0.773 9.011 13.927 1.00 71.75 80 PHE A O 1
ATOM 641 N N . LEU A 1 81 ? -1.072 7.762 13.628 1.00 69.25 81 LEU A N 1
ATOM 642 C CA . LEU A 1 81 ? -1.259 8.120 12.218 1.00 69.25 81 LEU A CA 1
ATOM 643 C C . LEU A 1 81 ? -1.548 9.610 12.040 1.00 69.25 81 LEU A C 1
ATOM 645 O O . LEU A 1 81 ? -1.016 10.231 11.127 1.00 69.25 81 LEU A O 1
ATOM 649 N N . GLU A 1 82 ? -2.353 10.192 12.923 1.00 79.19 82 GLU A N 1
ATOM 650 C CA . GLU A 1 82 ? -2.652 11.621 12.912 1.00 79.19 82 GLU A CA 1
ATOM 651 C C . GLU A 1 82 ? -1.385 12.453 13.134 1.00 79.19 82 GLU A C 1
ATOM 653 O O . GLU A 1 82 ? -1.116 13.381 12.377 1.00 79.19 82 GLU A O 1
ATOM 658 N N . MET A 1 83 ? -0.547 12.062 14.099 1.00 68.44 83 MET A N 1
ATOM 659 C CA . MET A 1 83 ? 0.732 12.722 14.368 1.00 68.44 83 MET A CA 1
ATOM 660 C C . MET A 1 83 ? 1.740 12.592 13.221 1.00 68.44 83 MET A C 1
ATOM 662 O O . MET A 1 83 ? 2.480 13.533 12.949 1.00 68.44 83 MET A O 1
ATOM 666 N N . LYS A 1 84 ? 1.836 11.413 12.595 1.00 67.62 84 LYS A N 1
ATOM 667 C CA . LYS A 1 84 ? 2.885 11.114 11.605 1.00 67.62 84 LYS A CA 1
ATOM 668 C C . LYS A 1 84 ? 2.495 11.454 10.175 1.00 67.62 84 LYS A C 1
ATOM 670 O O . LYS A 1 84 ? 3.364 11.769 9.369 1.00 67.62 84 LYS A O 1
ATOM 675 N N . SER A 1 85 ? 1.213 11.362 9.848 1.00 70.50 85 SER A N 1
ATOM 676 C CA . SER A 1 85 ? 0.718 11.464 8.474 1.00 70.50 85 SER A CA 1
ATOM 677 C C . SER A 1 85 ? -0.403 12.493 8.314 1.00 70.50 85 SER A C 1
ATOM 679 O O . SER A 1 85 ? -0.746 12.829 7.184 1.00 70.50 85 SER A O 1
ATOM 681 N N . GLY A 1 86 ? -0.930 13.039 9.414 1.00 80.69 86 GLY A N 1
ATOM 682 C CA . GLY A 1 86 ? -1.985 14.050 9.427 1.00 80.69 86 GLY A CA 1
ATOM 683 C C . GLY A 1 86 ? -3.389 13.476 9.638 1.00 80.69 86 GLY A C 1
ATOM 684 O O . GLY A 1 86 ? -3.653 12.295 9.402 1.00 80.69 86 GLY A O 1
ATOM 685 N N . GLU A 1 87 ? -4.314 14.343 10.058 1.00 84.00 87 GLU A N 1
ATOM 686 C CA . GLU A 1 87 ? -5.706 13.996 10.399 1.00 84.00 87 GLU A CA 1
ATOM 687 C C . GLU A 1 87 ? -6.462 13.333 9.237 1.00 84.00 87 GLU A C 1
ATOM 689 O O . GLU A 1 87 ? -7.170 12.347 9.428 1.00 84.00 87 GLU A O 1
ATOM 694 N N . ALA A 1 88 ? -6.247 13.792 8.002 1.00 82.81 88 ALA A N 1
ATOM 695 C CA . ALA A 1 88 ? -6.894 13.205 6.827 1.00 82.81 88 ALA A CA 1
ATOM 696 C C . ALA A 1 88 ? -6.558 11.709 6.645 1.00 82.81 88 ALA A C 1
ATOM 698 O O . ALA A 1 88 ? -7.389 10.924 6.185 1.00 82.81 88 ALA A O 1
ATOM 699 N N . VAL A 1 89 ? -5.343 11.300 7.025 1.00 78.69 89 VAL A N 1
ATOM 700 C CA . VAL A 1 89 ? -4.860 9.918 6.889 1.00 78.69 89 VAL A CA 1
ATOM 701 C C . VAL A 1 89 ? -5.445 9.026 7.974 1.00 78.69 89 VAL A C 1
ATOM 703 O O . VAL A 1 89 ? -5.886 7.911 7.691 1.00 78.69 89 VAL A O 1
ATOM 706 N N . SER A 1 90 ? -5.485 9.519 9.212 1.00 83.19 90 SER A N 1
ATOM 707 C CA . SER A 1 90 ? -6.082 8.789 10.330 1.00 83.19 90 SER A CA 1
ATOM 708 C C . SER A 1 90 ? -7.600 8.638 10.159 1.00 83.19 90 SER A C 1
ATOM 710 O O . SER A 1 90 ? -8.158 7.580 10.479 1.00 83.19 90 SER A O 1
ATOM 712 N N . GLU A 1 91 ? -8.271 9.637 9.578 1.00 87.19 91 GLU A N 1
ATOM 713 C CA . GLU A 1 91 ? -9.689 9.575 9.224 1.00 87.19 91 GLU A CA 1
ATOM 714 C C . GLU A 1 91 ? -9.954 8.521 8.138 1.00 87.19 91 GLU A C 1
ATOM 716 O O . GLU A 1 91 ? -10.854 7.687 8.283 1.00 87.19 91 GLU A O 1
ATOM 721 N N . GLU A 1 92 ? -9.150 8.498 7.073 1.00 84.44 92 GLU A N 1
ATOM 722 C CA . GLU A 1 92 ? -9.271 7.505 6.002 1.00 84.44 92 GLU A CA 1
ATOM 723 C C . GLU A 1 92 ? -9.021 6.076 6.505 1.00 84.44 92 GLU A C 1
ATOM 725 O O . GLU A 1 92 ? -9.824 5.177 6.238 1.00 84.44 92 GLU A O 1
ATOM 730 N N . PHE A 1 93 ? -7.988 5.879 7.325 1.00 83.31 93 PHE A N 1
ATOM 731 C CA . PHE A 1 93 ? -7.729 4.610 8.006 1.00 83.31 93 PHE A CA 1
ATOM 732 C C . PHE A 1 93 ? -8.921 4.147 8.849 1.00 83.31 93 PHE A C 1
ATOM 734 O O . PHE A 1 93 ? -9.357 2.996 8.751 1.00 83.31 93 PHE A O 1
ATOM 741 N N . THR A 1 94 ? -9.500 5.054 9.637 1.00 86.69 94 THR A N 1
ATOM 742 C CA . THR A 1 94 ? -10.664 4.758 10.479 1.00 86.69 94 THR A CA 1
ATOM 743 C C . THR A 1 94 ? -11.862 4.326 9.632 1.00 86.69 94 THR A C 1
ATOM 745 O O . THR A 1 94 ? -12.522 3.330 9.941 1.00 86.69 94 THR A O 1
ATOM 748 N N . ARG A 1 95 ? -12.118 5.020 8.518 1.00 85.88 95 ARG A N 1
ATOM 749 C CA . ARG A 1 95 ? -13.190 4.674 7.573 1.00 85.88 95 ARG A CA 1
ATOM 750 C C . ARG A 1 95 ? -12.961 3.317 6.910 1.00 85.88 95 ARG A C 1
ATOM 752 O O . ARG A 1 95 ? -13.913 2.544 6.785 1.00 85.88 95 ARG A O 1
ATOM 759 N N . ASN A 1 96 ? -11.720 2.987 6.559 1.00 83.25 96 ASN A N 1
ATOM 760 C CA . ASN A 1 96 ? -11.369 1.683 5.998 1.00 83.25 96 ASN A CA 1
ATOM 761 C C . ASN A 1 96 ? -11.600 0.546 7.005 1.00 83.25 96 ASN A C 1
ATOM 763 O O . ASN A 1 96 ? -12.177 -0.477 6.638 1.00 83.25 96 ASN A O 1
ATOM 767 N N . ILE A 1 97 ? -11.277 0.738 8.290 1.00 84.50 97 ILE A N 1
ATOM 768 C CA . ILE A 1 97 ? -11.608 -0.253 9.330 1.00 84.50 97 ILE A CA 1
ATOM 769 C C . ILE A 1 97 ? -13.114 -0.481 9.426 1.00 84.50 97 ILE A C 1
ATOM 771 O O . ILE A 1 97 ? -13.549 -1.629 9.543 1.00 84.50 97 ILE A O 1
ATOM 775 N N . ILE A 1 98 ? -13.922 0.580 9.390 1.00 84.50 98 ILE A N 1
ATOM 776 C CA . ILE A 1 98 ? -15.384 0.456 9.453 1.00 84.50 98 ILE A CA 1
ATOM 777 C C . ILE A 1 98 ? -15.906 -0.299 8.237 1.00 84.50 98 ILE A C 1
ATOM 779 O O . ILE A 1 98 ? -16.696 -1.228 8.393 1.00 84.50 98 ILE A O 1
ATOM 783 N N . LEU A 1 99 ? -15.447 0.066 7.040 1.00 82.88 99 LEU A N 1
ATOM 784 C CA . LEU A 1 99 ? -15.857 -0.579 5.801 1.00 82.88 99 LEU A CA 1
ATOM 785 C C . LEU A 1 99 ? -15.552 -2.081 5.836 1.00 82.88 99 LEU A C 1
ATOM 787 O O . LEU A 1 99 ? -16.452 -2.893 5.631 1.00 82.88 99 LEU A O 1
ATOM 791 N N . LEU A 1 100 ? -14.317 -2.456 6.179 1.00 77.75 100 LEU A N 1
ATOM 792 C CA . LEU A 1 100 ? -13.918 -3.857 6.311 1.00 77.75 100 LEU A CA 1
ATOM 793 C C . LEU A 1 100 ? -14.735 -4.558 7.409 1.00 77.75 100 LEU A C 1
ATOM 795 O O . LEU A 1 100 ? -15.260 -5.649 7.204 1.00 77.75 100 LEU A O 1
ATOM 799 N N . SER A 1 101 ? -14.946 -3.904 8.550 1.00 78.12 101 SER A N 1
ATOM 800 C CA . SER A 1 101 ? -15.773 -4.444 9.635 1.00 78.12 101 SER A CA 1
ATOM 801 C C . SER A 1 101 ? -17.214 -4.737 9.200 1.00 78.12 101 SER A C 1
ATOM 803 O O . SER A 1 101 ? -17.790 -5.736 9.627 1.00 78.12 101 SER A O 1
ATOM 805 N N . LEU A 1 102 ? -17.806 -3.889 8.353 1.00 76.81 102 LEU A N 1
ATOM 806 C CA . LEU A 1 102 ? -19.155 -4.085 7.818 1.00 76.81 102 LEU A CA 1
ATOM 807 C C . LEU A 1 102 ? -19.199 -5.205 6.773 1.00 76.81 102 LEU A C 1
ATOM 809 O O . LEU A 1 102 ? -20.103 -6.040 6.818 1.00 76.81 102 LEU A O 1
ATOM 813 N N . LEU A 1 103 ? -18.213 -5.250 5.873 1.00 71.75 103 LEU A N 1
ATOM 814 C CA . LEU A 1 103 ? -18.110 -6.279 4.837 1.00 71.75 103 LEU A CA 1
ATOM 815 C C . LEU A 1 103 ? -17.953 -7.670 5.466 1.00 71.75 103 LEU A C 1
ATOM 817 O O . LEU A 1 103 ? -18.789 -8.548 5.250 1.00 71.75 103 LEU A O 1
ATOM 821 N N . TYR A 1 104 ? -16.957 -7.838 6.337 1.00 69.38 104 TYR A N 1
ATOM 822 C CA . TYR A 1 104 ? -16.617 -9.128 6.943 1.00 69.38 104 TYR A CA 1
ATOM 823 C C . TYR A 1 104 ? -17.464 -9.482 8.175 1.00 69.38 104 TYR A C 1
ATOM 825 O O . TYR A 1 104 ? -17.550 -10.648 8.558 1.00 69.38 104 TYR A O 1
ATOM 833 N N . GLY A 1 105 ? -18.130 -8.508 8.801 1.00 61.72 105 GLY A N 1
ATOM 834 C CA . GLY A 1 105 ? -19.071 -8.748 9.899 1.00 61.72 105 GLY A CA 1
ATOM 835 C C . GLY A 1 105 ? -20.423 -9.319 9.450 1.00 61.72 105 GLY A C 1
ATOM 836 O O . GLY A 1 105 ? -21.173 -9.833 10.283 1.00 61.72 105 GLY A O 1
ATOM 837 N N . SER A 1 106 ? -20.745 -9.232 8.154 1.00 52.56 106 SER A N 1
ATOM 838 C CA . SER A 1 106 ? -22.049 -9.616 7.592 1.00 52.56 106 SER A CA 1
ATOM 839 C C . SER A 1 106 ? -22.162 -11.094 7.178 1.00 52.56 106 SER A C 1
ATOM 841 O O . SER A 1 106 ? -23.273 -11.616 7.037 1.00 52.56 106 SER A O 1
ATOM 843 N N . GLU A 1 107 ? -21.041 -11.807 7.035 1.00 48.66 107 GLU A N 1
ATOM 844 C CA . GLU A 1 107 ? -21.007 -13.183 6.534 1.00 48.66 107 GLU A CA 1
ATOM 845 C C . GLU A 1 107 ? -20.825 -14.206 7.662 1.00 48.66 107 GLU A C 1
ATOM 847 O O . GLU A 1 107 ? -19.780 -14.300 8.297 1.00 48.66 107 GLU A O 1
ATOM 852 N N . LYS A 1 108 ? -21.847 -15.038 7.901 1.00 44.69 108 LYS A N 1
ATOM 853 C CA . LYS A 1 108 ? -21.795 -16.111 8.915 1.00 44.69 108 LYS A CA 1
ATOM 854 C C . LYS A 1 108 ? -20.867 -17.281 8.545 1.00 44.69 108 LYS A C 1
ATOM 856 O O . LYS A 1 108 ? -20.618 -18.124 9.400 1.00 44.69 108 LYS A O 1
ATOM 861 N N . SER A 1 109 ? -20.398 -17.360 7.299 1.00 43.03 109 SER A N 1
ATOM 862 C CA . SER A 1 109 ? -19.651 -18.505 6.752 1.00 43.03 109 SER A CA 1
ATOM 863 C C . SER A 1 109 ? -18.202 -18.199 6.364 1.00 43.03 109 SER A C 1
ATOM 865 O O . SER A 1 109 ? -17.492 -19.120 5.969 1.00 43.03 109 SER A O 1
ATOM 867 N N . VAL A 1 110 ? -17.752 -16.944 6.463 1.00 50.41 110 VAL A N 1
ATOM 868 C CA . VAL A 1 110 ? -16.375 -16.554 6.132 1.00 50.41 110 VAL A CA 1
ATOM 869 C C . VAL A 1 110 ? -15.561 -16.409 7.413 1.00 50.41 110 VAL A C 1
ATOM 871 O O . VAL A 1 110 ? -16.061 -15.974 8.451 1.00 50.41 110 VAL A O 1
ATOM 874 N N . LYS A 1 111 ? -14.301 -16.850 7.352 1.00 53.00 111 LYS A N 1
ATOM 875 C CA . LYS A 1 111 ? -13.319 -16.771 8.437 1.00 53.00 111 LYS A CA 1
ATOM 876 C C . LYS A 1 111 ? -13.320 -15.333 8.979 1.00 53.00 111 LYS A C 1
ATOM 878 O O . LYS A 1 111 ? -12.968 -14.412 8.249 1.00 53.00 111 LYS A O 1
ATOM 883 N N . LYS A 1 112 ? -13.760 -15.128 10.228 1.00 62.09 112 LYS A N 1
ATOM 884 C CA . LYS A 1 112 ? -13.743 -13.798 10.859 1.00 62.09 112 LYS A CA 1
ATOM 885 C C . LYS A 1 112 ? -12.317 -13.256 10.800 1.00 62.09 112 LYS A C 1
ATOM 887 O O . LYS A 1 112 ? -11.426 -13.870 11.386 1.00 62.09 112 LYS A O 1
ATOM 892 N N . LEU A 1 113 ? -12.123 -12.126 10.122 1.00 64.69 113 LEU A N 1
ATOM 893 C CA . LEU A 1 113 ? -10.859 -11.401 10.178 1.00 64.69 113 LEU A CA 1
ATOM 894 C C . LEU A 1 113 ? -10.540 -11.076 11.634 1.00 64.69 113 LEU A C 1
ATOM 896 O O . LEU A 1 113 ? -11.411 -10.646 12.400 1.00 64.69 113 LEU A O 1
ATOM 900 N N . THR A 1 114 ? -9.292 -11.304 12.028 1.00 77.62 114 THR A N 1
ATOM 901 C CA . THR A 1 114 ? -8.831 -10.870 13.340 1.00 77.62 114 THR A CA 1
ATOM 902 C C . THR A 1 114 ? -8.735 -9.344 13.366 1.00 77.62 114 THR A C 1
ATOM 904 O O . THR A 1 114 ? -8.690 -8.681 12.329 1.00 77.62 114 THR A O 1
ATOM 907 N N . PHE A 1 115 ? -8.684 -8.759 14.565 1.00 71.69 115 PHE A N 1
ATOM 908 C CA . PHE A 1 115 ? -8.411 -7.325 14.712 1.00 71.69 115 PHE A CA 1
ATOM 909 C C . PHE A 1 115 ? -7.123 -6.919 13.979 1.00 71.69 115 PHE A C 1
ATOM 911 O O . PHE A 1 115 ? -7.087 -5.880 13.331 1.00 71.69 115 PHE A O 1
ATOM 918 N N . THR A 1 116 ? -6.099 -7.771 14.037 1.00 64.50 116 THR A N 1
ATOM 919 C CA . THR A 1 116 ? -4.827 -7.571 13.344 1.00 64.50 116 THR A CA 1
ATOM 920 C C . THR A 1 116 ? -5.016 -7.538 11.829 1.00 64.50 116 THR A C 1
ATOM 922 O O . THR A 1 116 ? -4.545 -6.602 11.193 1.00 64.50 116 THR A O 1
ATOM 925 N N . ASP A 1 117 ? -5.765 -8.484 11.254 1.00 68.50 117 ASP A N 1
ATOM 926 C CA . ASP A 1 117 ? -6.005 -8.519 9.803 1.00 68.50 117 ASP A CA 1
ATOM 927 C C . ASP A 1 117 ? -6.782 -7.284 9.325 1.00 68.50 117 ASP A C 1
ATOM 929 O O . ASP A 1 117 ? -6.428 -6.686 8.312 1.00 68.50 117 ASP A O 1
ATOM 933 N N . LEU A 1 118 ? -7.799 -6.860 10.087 1.00 74.38 118 LEU A N 1
ATOM 934 C CA . LEU A 1 118 ? -8.566 -5.641 9.802 1.00 74.38 118 LEU A CA 1
ATOM 935 C C . LEU A 1 118 ? -7.676 -4.397 9.799 1.00 74.38 118 LEU A C 1
ATOM 937 O O . LEU A 1 118 ? -7.795 -3.550 8.919 1.00 74.38 118 LEU A O 1
ATOM 941 N N . VAL A 1 119 ? -6.787 -4.288 10.784 1.00 70.25 119 VAL A N 1
ATOM 942 C CA . VAL A 1 119 ? -5.851 -3.170 10.901 1.00 70.25 119 VAL A CA 1
ATOM 943 C C . VAL A 1 119 ? -4.851 -3.171 9.748 1.00 70.25 119 VAL A C 1
ATOM 945 O O . VAL A 1 119 ? -4.670 -2.133 9.119 1.00 70.25 119 VAL A O 1
ATOM 948 N N . PHE A 1 120 ? -4.239 -4.313 9.427 1.00 65.62 120 PHE A N 1
ATOM 949 C CA . PHE A 1 120 ? -3.282 -4.402 8.320 1.00 65.62 120 PHE A CA 1
ATOM 950 C C . PHE A 1 120 ? -3.932 -4.084 6.975 1.00 65.62 120 PHE A C 1
ATOM 952 O O . PHE A 1 120 ? -3.380 -3.295 6.214 1.00 65.62 120 PHE A O 1
ATOM 959 N N . GLN A 1 121 ? -5.123 -4.622 6.703 1.00 68.81 121 GLN A N 1
ATOM 960 C CA . GLN A 1 121 ? -5.857 -4.315 5.474 1.00 68.81 121 GLN A CA 1
ATOM 961 C C . GLN A 1 121 ? -6.272 -2.841 5.401 1.00 68.81 121 GLN A C 1
ATOM 963 O O . GLN A 1 121 ? -6.188 -2.232 4.338 1.00 68.81 121 GLN A O 1
ATOM 968 N N . ALA A 1 122 ? -6.680 -2.234 6.518 1.00 72.25 122 ALA A N 1
ATOM 969 C CA . ALA A 1 122 ? -7.034 -0.820 6.534 1.00 72.25 122 ALA A CA 1
ATOM 970 C C . ALA A 1 122 ? -5.818 0.096 6.344 1.00 72.25 122 ALA A C 1
ATOM 972 O O . ALA A 1 122 ? -5.917 1.083 5.615 1.00 72.25 122 ALA A O 1
ATOM 973 N N . LEU A 1 123 ? -4.672 -0.218 6.960 1.00 64.94 123 LEU A N 1
ATOM 974 C CA . LEU A 1 123 ? -3.418 0.504 6.716 1.00 64.94 123 LEU A CA 1
ATOM 975 C C . LEU A 1 123 ? -3.017 0.375 5.247 1.00 64.94 123 LEU A C 1
ATOM 977 O O . LEU A 1 123 ? -2.703 1.374 4.608 1.00 64.94 123 LEU A O 1
ATOM 981 N N . TYR A 1 124 ? -3.104 -0.837 4.704 1.00 65.62 124 TYR A N 1
ATOM 982 C CA . TYR A 1 124 ? -2.795 -1.115 3.311 1.00 65.62 124 TYR A CA 1
ATOM 983 C C . TYR A 1 124 ? -3.643 -0.286 2.343 1.00 65.62 124 TYR A C 1
ATOM 985 O O . TYR A 1 124 ? -3.100 0.401 1.484 1.00 65.62 124 TYR A O 1
ATOM 993 N N . GLU A 1 125 ? -4.967 -0.277 2.503 1.00 71.38 125 GLU A N 1
ATOM 994 C CA . GLU A 1 125 ? -5.864 0.510 1.646 1.00 71.38 125 GLU A CA 1
ATOM 995 C C . GLU A 1 125 ? -5.585 2.020 1.768 1.00 71.38 125 GLU A C 1
ATOM 997 O O . GLU A 1 125 ? -5.582 2.751 0.778 1.00 71.38 125 GLU A O 1
ATOM 1002 N N . THR A 1 126 ? -5.283 2.491 2.979 1.00 69.25 126 THR A N 1
ATOM 1003 C CA . THR A 1 126 ? -5.003 3.911 3.246 1.00 69.25 126 THR A CA 1
ATOM 1004 C C . THR A 1 126 ? -3.702 4.360 2.580 1.00 69.25 126 THR A C 1
ATOM 1006 O O . THR A 1 126 ? -3.677 5.355 1.854 1.00 69.25 126 THR A O 1
ATOM 1009 N N . PHE A 1 127 ? -2.620 3.606 2.775 1.00 64.50 127 PHE A N 1
ATOM 1010 C CA . PHE A 1 127 ? -1.317 3.955 2.216 1.00 64.50 127 PHE A CA 1
ATOM 1011 C C . PHE A 1 127 ? -1.222 3.659 0.722 1.00 64.50 127 PHE A C 1
ATOM 1013 O O . PHE A 1 127 ? -0.619 4.443 -0.005 1.00 64.50 127 PHE A O 1
ATOM 1020 N N . SER A 1 128 ? -1.872 2.604 0.225 1.00 64.00 128 SER A N 1
ATOM 1021 C CA . SER A 1 128 ? -1.894 2.296 -1.209 1.00 64.00 128 SER A CA 1
ATOM 1022 C C . SER A 1 128 ? -2.579 3.390 -2.023 1.00 64.00 128 SER A C 1
ATOM 1024 O O . SER A 1 128 ? -2.105 3.750 -3.098 1.00 64.00 128 SER A O 1
ATOM 1026 N N . LYS A 1 129 ? -3.653 3.996 -1.514 1.00 70.50 129 LYS A N 1
ATOM 1027 C CA . LYS A 1 129 ? -4.298 5.122 -2.195 1.00 70.50 129 LYS A CA 1
ATOM 1028 C C . LYS A 1 129 ? -3.409 6.365 -2.216 1.00 70.50 129 LYS A C 1
ATOM 1030 O O . LYS A 1 129 ? -3.296 7.018 -3.253 1.00 70.50 129 LYS A O 1
ATOM 1035 N N . GLN A 1 130 ? -2.751 6.688 -1.103 1.00 68.25 130 GLN A N 1
ATOM 1036 C CA . GLN A 1 130 ? -1.801 7.805 -1.055 1.00 68.25 130 GLN A CA 1
ATOM 1037 C C . GLN A 1 130 ? -0.613 7.582 -1.981 1.00 68.25 130 GLN A C 1
ATOM 1039 O O . GLN A 1 130 ? -0.203 8.507 -2.684 1.00 68.25 130 GLN A O 1
ATOM 1044 N N . LEU A 1 131 ? -0.126 6.343 -2.035 1.00 65.06 131 LEU A N 1
ATOM 1045 C CA . LEU A 1 131 ? 0.903 5.909 -2.962 1.00 65.06 131 LEU A CA 1
ATOM 1046 C C . LEU A 1 131 ? 0.475 6.187 -4.403 1.00 65.06 131 LEU A C 1
ATOM 1048 O O . LEU A 1 131 ? 1.165 6.898 -5.130 1.00 65.06 131 LEU A O 1
ATOM 1052 N N . LYS A 1 132 ? -0.706 5.699 -4.797 1.00 69.19 132 LYS A N 1
ATOM 1053 C CA . LYS A 1 132 ? -1.244 5.885 -6.151 1.00 69.19 132 LYS A CA 1
ATOM 1054 C C . LYS A 1 132 ? -1.440 7.360 -6.490 1.00 69.19 132 LYS A C 1
ATOM 1056 O O . LYS A 1 132 ? -1.110 7.768 -7.598 1.00 69.19 132 LYS A O 1
ATOM 1061 N N . ASN A 1 133 ? -1.918 8.172 -5.548 1.00 73.38 133 ASN A N 1
ATOM 1062 C CA . ASN A 1 133 ? -2.091 9.611 -5.756 1.00 73.38 133 ASN A CA 1
ATOM 1063 C C . ASN A 1 133 ? -0.753 10.333 -5.954 1.00 73.38 133 ASN A C 1
ATOM 1065 O O . ASN A 1 133 ? -0.640 11.149 -6.864 1.00 73.38 133 ASN A O 1
ATOM 1069 N N . ARG A 1 134 ? 0.269 10.017 -5.148 1.00 69.50 134 ARG A N 1
ATOM 1070 C CA . ARG A 1 134 ? 1.610 10.606 -5.288 1.00 69.50 134 ARG A CA 1
ATOM 1071 C C . ARG A 1 134 ? 2.290 10.168 -6.587 1.00 69.50 134 ARG A C 1
ATOM 1073 O O . ARG A 1 134 ? 2.848 11.012 -7.285 1.00 69.50 134 ARG A O 1
ATOM 1080 N N . ILE A 1 135 ? 2.170 8.892 -6.963 1.00 67.50 135 ILE A N 1
ATOM 1081 C CA . ILE A 1 135 ? 2.650 8.399 -8.262 1.00 67.50 135 ILE A CA 1
ATOM 1082 C C . ILE A 1 135 ? 1.931 9.125 -9.397 1.00 67.50 135 ILE A C 1
ATOM 1084 O O . ILE A 1 135 ? 2.597 9.635 -10.287 1.00 67.50 135 ILE A O 1
ATOM 1088 N N . ASN A 1 136 ? 0.600 9.231 -9.356 1.00 71.75 136 ASN A N 1
ATOM 1089 C CA . ASN A 1 136 ? -0.172 9.907 -10.399 1.00 71.75 136 ASN A CA 1
ATOM 1090 C C . ASN A 1 136 ? 0.108 11.415 -10.476 1.00 71.75 136 ASN A C 1
ATOM 1092 O O . ASN A 1 136 ? 0.015 11.981 -11.558 1.00 71.75 136 ASN A O 1
ATOM 1096 N N . ALA A 1 137 ? 0.465 12.072 -9.369 1.00 75.06 137 ALA A N 1
ATOM 1097 C CA . ALA A 1 137 ? 0.872 13.476 -9.388 1.00 75.06 137 ALA A CA 1
ATOM 1098 C C . ALA A 1 137 ? 2.207 13.681 -10.123 1.00 75.06 137 ALA A C 1
ATOM 1100 O O . ALA A 1 137 ? 2.387 14.686 -10.806 1.00 75.06 137 ALA A O 1
ATOM 1101 N N . LYS A 1 138 ? 3.135 12.724 -10.007 1.00 73.06 138 LYS A N 1
ATOM 1102 C CA . LYS A 1 138 ? 4.442 12.768 -10.685 1.00 73.06 138 LYS A CA 1
ATOM 1103 C C . LYS A 1 138 ? 4.414 12.226 -12.107 1.00 73.06 138 LYS A C 1
ATOM 1105 O O . LYS A 1 138 ? 5.079 12.749 -12.993 1.00 73.06 138 LYS A O 1
ATOM 1110 N N . SER A 1 139 ? 3.675 11.147 -12.305 1.00 71.88 139 SER A N 1
ATOM 1111 C CA . SER A 1 139 ? 3.549 10.427 -13.561 1.00 71.88 139 SER A CA 1
ATOM 1112 C C . SER A 1 139 ? 2.088 9.997 -13.726 1.00 71.88 139 SER A C 1
ATOM 1114 O O . SER A 1 139 ? 1.698 8.902 -13.303 1.00 71.88 139 SER A O 1
ATOM 1116 N N . PRO A 1 140 ? 1.240 10.885 -14.281 1.00 78.06 140 PRO A N 1
ATOM 1117 C CA . PRO A 1 140 ? -0.185 10.627 -14.441 1.00 78.06 140 PRO A CA 1
ATOM 1118 C C . PRO A 1 140 ? -0.454 9.320 -15.186 1.00 78.06 140 PRO A C 1
ATOM 1120 O O . PRO A 1 140 ? 0.052 9.096 -16.282 1.00 78.06 140 PRO A O 1
ATOM 1123 N N . GLY A 1 141 ? -1.262 8.446 -14.583 1.00 76.12 141 GLY A N 1
ATOM 1124 C CA . GLY A 1 141 ? -1.665 7.175 -15.185 1.00 76.12 141 GLY A CA 1
ATOM 1125 C C . GLY A 1 141 ? -0.664 6.031 -15.007 1.00 76.12 141 GLY A C 1
ATOM 1126 O O . GLY A 1 141 ? -1.022 4.890 -15.307 1.00 76.12 141 GLY A O 1
ATOM 1127 N N . LEU A 1 142 ? 0.540 6.280 -14.478 1.00 78.88 142 LEU A N 1
ATOM 1128 C CA . LEU A 1 142 ? 1.549 5.238 -14.265 1.00 78.88 142 LEU A CA 1
ATOM 1129 C C . LEU A 1 142 ? 1.086 4.198 -13.242 1.00 78.88 142 LEU A C 1
ATOM 1131 O O . LEU A 1 142 ? 1.115 3.010 -13.545 1.00 78.88 142 LEU A O 1
ATOM 1135 N N . ALA A 1 143 ? 0.601 4.630 -12.072 1.00 73.62 143 ALA A N 1
ATOM 1136 C CA . ALA A 1 143 ? 0.129 3.711 -11.031 1.00 73.62 143 ALA A CA 1
ATOM 1137 C C . ALA A 1 143 ? -1.038 2.846 -11.519 1.00 73.62 143 ALA A C 1
ATOM 1139 O O . ALA A 1 143 ? -1.060 1.642 -11.293 1.00 73.62 143 ALA A O 1
ATOM 1140 N N . TYR A 1 144 ? -1.986 3.457 -12.232 1.00 77.06 144 TYR A N 1
ATOM 1141 C CA . TYR A 1 144 ? -3.135 2.746 -12.788 1.00 77.06 144 TYR A CA 1
ATOM 1142 C C . TYR A 1 144 ? -2.713 1.728 -13.856 1.00 77.06 144 TYR A C 1
ATOM 1144 O O . TYR A 1 144 ? -3.142 0.578 -13.828 1.00 77.06 144 TYR A O 1
ATOM 1152 N N . THR A 1 145 ? -1.833 2.132 -14.773 1.00 79.06 145 THR A N 1
ATOM 1153 C CA . THR A 1 145 ? -1.322 1.259 -15.838 1.00 79.06 145 THR A CA 1
ATOM 1154 C C . THR A 1 145 ? -0.519 0.093 -15.263 1.00 79.06 145 THR A C 1
ATOM 1156 O O . THR A 1 145 ? -0.697 -1.049 -15.682 1.00 79.06 145 THR A O 1
ATOM 1159 N N . LEU A 1 146 ? 0.331 0.363 -14.270 1.00 82.00 146 LEU A N 1
ATOM 1160 C CA . LEU A 1 146 ? 1.079 -0.663 -13.555 1.00 82.00 146 LEU A CA 1
ATOM 1161 C C . LEU A 1 146 ? 0.144 -1.634 -12.840 1.00 82.00 146 LEU A C 1
ATOM 1163 O O . LEU A 1 146 ? 0.297 -2.836 -13.028 1.00 82.00 146 LEU A O 1
ATOM 1167 N N . ASP A 1 147 ? -0.853 -1.146 -12.098 1.00 80.19 147 ASP A N 1
ATOM 1168 C CA . ASP A 1 147 ? -1.822 -2.003 -11.405 1.00 80.19 147 ASP A CA 1
ATOM 1169 C C . ASP A 1 147 ? -2.560 -2.934 -12.375 1.00 80.19 147 ASP A C 1
ATOM 1171 O O . ASP A 1 147 ? -2.747 -4.112 -12.068 1.00 80.19 147 ASP A O 1
ATOM 1175 N N . LEU A 1 148 ? -2.927 -2.447 -13.568 1.00 80.75 148 LEU A N 1
ATOM 1176 C CA . LEU A 1 148 ? -3.516 -3.287 -14.614 1.00 80.75 148 LEU A CA 1
ATOM 1177 C C . LEU A 1 148 ? -2.561 -4.402 -15.052 1.00 80.75 148 LEU A C 1
ATOM 1179 O O . LEU A 1 148 ? -2.994 -5.540 -15.237 1.00 80.75 148 LEU A O 1
ATOM 1183 N N . TYR A 1 149 ? -1.269 -4.107 -15.203 1.00 84.25 149 TYR A N 1
ATOM 1184 C CA . TYR A 1 149 ? -0.272 -5.120 -15.541 1.00 84.25 149 TYR A CA 1
ATOM 1185 C C . TYR A 1 149 ? -0.032 -6.104 -14.395 1.00 84.25 149 TYR A C 1
ATOM 1187 O O . TYR A 1 149 ? -0.043 -7.313 -14.634 1.00 84.25 149 TYR A O 1
ATOM 1195 N N . CYS A 1 150 ? 0.137 -5.624 -13.163 1.00 82.62 150 CYS A N 1
ATOM 1196 C CA . CYS A 1 150 ? 0.315 -6.468 -11.982 1.00 82.62 150 CYS A CA 1
ATOM 1197 C C . CYS A 1 150 ? -0.876 -7.421 -11.814 1.00 82.62 150 CYS A C 1
ATOM 1199 O O . CYS A 1 150 ? -0.674 -8.633 -11.698 1.00 82.62 150 CYS A O 1
ATOM 1201 N N . MET A 1 151 ? -2.108 -6.918 -11.948 1.00 80.81 151 MET A N 1
ATOM 1202 C CA . MET A 1 151 ? -3.306 -7.754 -11.899 1.00 80.81 151 MET A CA 1
ATOM 1203 C C . MET A 1 151 ? -3.375 -8.746 -13.057 1.00 80.81 151 MET A C 1
ATOM 1205 O O . MET A 1 151 ? -3.607 -9.932 -12.832 1.00 80.81 151 MET A O 1
ATOM 1209 N N . LYS A 1 152 ? -3.123 -8.305 -14.294 1.00 81.94 152 LYS A N 1
ATOM 1210 C CA . LYS A 1 152 ? -3.195 -9.174 -15.478 1.00 81.94 152 LYS A CA 1
ATOM 1211 C C . LYS A 1 152 ? -2.194 -10.329 -15.430 1.00 81.94 152 LYS A C 1
ATOM 1213 O O . LYS A 1 152 ? -2.513 -11.421 -15.890 1.00 81.94 152 LYS A O 1
ATOM 1218 N N . PHE A 1 153 ? -0.981 -10.082 -14.940 1.00 81.50 153 PHE A N 1
ATOM 1219 C CA . PHE A 1 153 ? 0.105 -11.062 -15.000 1.00 81.50 153 PHE A CA 1
ATOM 1220 C C . PHE A 1 153 ? 0.312 -11.847 -13.705 1.00 81.50 153 PHE A C 1
ATOM 1222 O O . PHE A 1 153 ? 0.843 -12.951 -13.775 1.00 81.50 153 PHE A O 1
ATOM 1229 N N . ASN A 1 154 ? -0.098 -11.312 -12.552 1.00 81.50 154 ASN A N 1
ATOM 1230 C CA . ASN A 1 154 ? 0.179 -11.919 -11.247 1.00 81.50 154 ASN A CA 1
ATOM 1231 C C . ASN A 1 154 ? -1.052 -12.011 -10.330 1.00 81.50 154 ASN A C 1
ATOM 1233 O O . ASN A 1 154 ? -0.924 -12.516 -9.218 1.00 81.50 154 ASN A O 1
ATOM 1237 N N . ASN A 1 155 ? -2.231 -11.545 -10.769 1.00 81.12 155 ASN A N 1
ATOM 1238 C CA . ASN A 1 155 ? -3.461 -11.511 -9.965 1.00 81.12 155 ASN A CA 1
ATOM 1239 C C . ASN A 1 155 ? -3.258 -10.846 -8.586 1.00 81.12 155 ASN A C 1
ATOM 1241 O O . ASN A 1 155 ? -3.817 -11.278 -7.578 1.00 81.12 155 ASN A O 1
ATOM 1245 N N . SER A 1 156 ? -2.401 -9.824 -8.551 1.00 75.00 156 SER A N 1
ATOM 1246 C CA . SER A 1 156 ? -2.034 -9.061 -7.361 1.00 75.00 156 SER A CA 1
ATOM 1247 C C . SER A 1 156 ? -1.821 -7.601 -7.751 1.00 75.00 156 SER A C 1
ATOM 1249 O O . SER A 1 156 ? -1.426 -7.317 -8.884 1.00 75.00 156 SER A O 1
ATOM 1251 N N . ASP A 1 157 ? -2.076 -6.667 -6.839 1.00 79.81 157 ASP A N 1
ATOM 1252 C CA . ASP A 1 157 ? -1.714 -5.272 -7.078 1.00 79.81 157 ASP A CA 1
ATOM 1253 C C . ASP A 1 157 ? -0.195 -5.067 -6.931 1.00 79.81 157 ASP A C 1
ATOM 1255 O O . ASP A 1 157 ? 0.521 -5.901 -6.369 1.00 79.81 157 ASP A O 1
ATOM 1259 N N . CYS A 1 158 ? 0.322 -3.962 -7.467 1.00 80.62 158 CYS A N 1
ATOM 1260 C CA . CYS A 1 158 ? 1.767 -3.781 -7.564 1.00 80.62 158 CYS A CA 1
ATOM 1261 C C . CYS A 1 158 ? 2.480 -3.606 -6.223 1.00 80.62 158 CYS A C 1
ATOM 1263 O O . CYS A 1 158 ? 3.664 -3.918 -6.137 1.00 80.62 158 CYS A O 1
ATOM 1265 N N . ILE A 1 159 ? 1.798 -3.120 -5.183 1.00 77.62 159 ILE A N 1
ATOM 1266 C CA . ILE A 1 159 ? 2.409 -2.938 -3.861 1.00 77.62 159 ILE A CA 1
ATOM 1267 C C . ILE A 1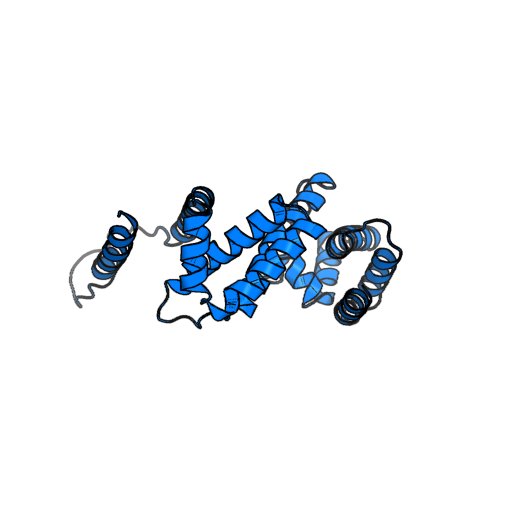 159 ? 2.555 -4.294 -3.191 1.00 77.62 159 ILE A C 1
ATOM 1269 O O . ILE A 1 159 ? 3.639 -4.627 -2.717 1.00 77.62 159 ILE A O 1
ATOM 1273 N N . ALA A 1 160 ? 1.484 -5.089 -3.192 1.00 78.12 160 ALA A N 1
ATOM 1274 C CA . ALA A 1 160 ? 1.530 -6.458 -2.703 1.00 78.12 160 ALA A CA 1
ATOM 1275 C C . ALA A 1 160 ? 2.601 -7.250 -3.457 1.00 78.12 160 ALA A C 1
ATOM 1277 O O . ALA A 1 160 ? 3.431 -7.907 -2.838 1.00 78.12 160 ALA A O 1
ATOM 1278 N N . LEU A 1 161 ? 2.656 -7.120 -4.787 1.00 83.94 161 LEU A N 1
ATOM 1279 C CA . LEU A 1 161 ? 3.671 -7.796 -5.589 1.00 83.94 161 LEU A CA 1
ATOM 1280 C C . LEU A 1 161 ? 5.094 -7.339 -5.230 1.00 83.94 161 LEU A C 1
ATOM 1282 O O . LEU A 1 161 ? 5.955 -8.188 -5.041 1.00 83.94 161 LEU A O 1
ATOM 1286 N N . LEU A 1 162 ? 5.340 -6.035 -5.067 1.00 85.38 162 LEU A N 1
ATOM 1287 C CA . LEU A 1 162 ? 6.641 -5.503 -4.642 1.00 85.38 162 LEU A CA 1
ATOM 1288 C C . LEU A 1 162 ? 7.073 -6.035 -3.264 1.00 85.38 162 LEU A C 1
ATOM 1290 O O . LEU A 1 162 ? 8.249 -6.327 -3.066 1.00 85.38 162 LEU A O 1
ATOM 1294 N N . LEU A 1 163 ? 6.146 -6.147 -2.310 1.00 80.19 163 LEU A N 1
ATOM 1295 C CA . LEU A 1 163 ? 6.458 -6.524 -0.927 1.00 80.19 163 LEU A CA 1
ATOM 1296 C C . LEU A 1 163 ? 6.531 -8.042 -0.705 1.00 80.19 163 LEU A C 1
ATOM 1298 O O . LEU A 1 163 ? 7.349 -8.504 0.096 1.00 80.19 163 LEU A O 1
ATOM 1302 N N . ASP A 1 164 ? 5.677 -8.808 -1.383 1.00 81.06 164 ASP A N 1
ATOM 1303 C CA . ASP A 1 164 ? 5.559 -10.256 -1.198 1.00 81.06 164 ASP A CA 1
ATOM 1304 C C . ASP A 1 164 ? 6.395 -11.052 -2.205 1.00 81.06 164 ASP A C 1
ATOM 1306 O O . ASP A 1 164 ? 6.920 -12.108 -1.852 1.00 81.06 164 ASP A O 1
ATOM 1310 N N . ASN A 1 165 ? 6.538 -10.559 -3.441 1.00 85.75 165 ASN A N 1
ATOM 1311 C CA . ASN A 1 165 ? 7.331 -11.194 -4.495 1.00 85.75 165 ASN A CA 1
ATOM 1312 C C . ASN A 1 165 ? 8.056 -10.151 -5.383 1.00 85.75 165 ASN A C 1
ATOM 1314 O O . ASN A 1 165 ? 7.708 -9.958 -6.557 1.00 85.75 165 ASN A O 1
ATOM 1318 N N . PRO A 1 166 ? 9.078 -9.469 -4.834 1.00 87.44 166 PRO A N 1
ATOM 1319 C CA . PRO A 1 166 ? 9.817 -8.412 -5.529 1.00 87.44 166 PRO A CA 1
ATOM 1320 C C . PRO A 1 166 ? 10.480 -8.869 -6.837 1.00 87.44 166 PRO A C 1
ATOM 1322 O O . PRO A 1 166 ? 10.612 -8.072 -7.766 1.00 87.44 166 PRO A O 1
ATOM 1325 N N . GLU A 1 167 ? 10.849 -10.147 -6.962 1.00 92.12 167 GLU A N 1
ATOM 1326 C CA . GLU A 1 167 ? 11.376 -10.706 -8.213 1.00 92.12 167 GLU A CA 1
ATOM 1327 C C . GLU A 1 167 ? 10.329 -10.693 -9.326 1.00 92.12 167 GLU A C 1
ATOM 1329 O O . GLU A 1 167 ? 10.604 -10.227 -10.435 1.00 92.12 167 GLU A O 1
ATOM 1334 N N . ALA A 1 168 ? 9.108 -11.147 -9.026 1.00 89.88 168 ALA A N 1
ATOM 1335 C CA . ALA A 1 168 ? 8.001 -11.112 -9.974 1.00 89.88 168 ALA A CA 1
ATOM 1336 C C . ALA A 1 168 ? 7.633 -9.672 -10.354 1.00 89.88 168 ALA A C 1
ATOM 1338 O O . ALA A 1 168 ? 7.334 -9.402 -11.521 1.00 89.88 168 ALA A O 1
ATOM 1339 N N . PHE A 1 169 ? 7.713 -8.733 -9.405 1.00 92.00 169 PHE A N 1
ATOM 1340 C CA . PHE A 1 169 ? 7.519 -7.315 -9.697 1.00 92.00 169 PHE A CA 1
ATOM 1341 C C . PHE A 1 169 ? 8.593 -6.779 -10.655 1.00 92.00 169 PHE A C 1
ATOM 1343 O O . PHE A 1 169 ? 8.261 -6.199 -11.688 1.00 92.00 169 PHE A O 1
ATOM 1350 N N . LYS A 1 170 ? 9.879 -7.035 -10.391 1.00 92.88 170 LYS A N 1
ATOM 1351 C CA . LYS A 1 170 ? 10.981 -6.627 -11.279 1.00 92.88 170 LYS A CA 1
ATOM 1352 C C . LYS A 1 170 ? 10.866 -7.240 -12.673 1.00 92.88 170 LYS A C 1
ATOM 1354 O O . LYS A 1 170 ? 11.013 -6.530 -13.668 1.00 92.88 170 LYS A O 1
ATOM 1359 N N . ALA A 1 171 ? 10.574 -8.537 -12.758 1.00 92.75 171 ALA A N 1
ATOM 1360 C CA . ALA A 1 171 ? 10.387 -9.234 -14.027 1.00 92.75 171 ALA A CA 1
ATOM 1361 C C . ALA A 1 171 ? 9.233 -8.625 -14.840 1.00 92.75 171 ALA A C 1
ATOM 1363 O O . ALA A 1 171 ? 9.353 -8.447 -16.054 1.00 92.75 171 ALA A O 1
ATOM 1364 N N . LEU A 1 172 ? 8.140 -8.244 -14.171 1.00 93.38 172 LEU A N 1
ATOM 1365 C CA . LEU A 1 172 ? 7.031 -7.526 -14.790 1.00 93.38 172 LEU A CA 1
ATOM 1366 C C . LEU A 1 172 ? 7.463 -6.153 -15.318 1.00 93.38 172 LEU A C 1
ATOM 1368 O O . LEU A 1 172 ? 7.165 -5.835 -16.468 1.00 93.38 172 LEU A O 1
ATOM 1372 N N . LEU A 1 173 ? 8.194 -5.363 -14.527 1.00 91.50 173 LEU A N 1
ATOM 1373 C CA . LEU A 1 173 ? 8.671 -4.050 -14.965 1.00 91.50 173 LEU A CA 1
ATOM 1374 C C . LEU A 1 173 ? 9.598 -4.156 -16.184 1.00 91.50 173 LEU A C 1
ATOM 1376 O O . LEU A 1 173 ? 9.417 -3.414 -17.148 1.00 91.50 173 LEU A O 1
ATOM 1380 N N . ILE A 1 174 ? 10.534 -5.112 -16.189 1.00 92.31 174 ILE A N 1
ATOM 1381 C CA . ILE A 1 174 ? 11.417 -5.371 -17.338 1.00 92.31 174 ILE A CA 1
ATOM 1382 C C . ILE A 1 174 ? 10.590 -5.757 -18.566 1.00 92.31 174 ILE A C 1
ATOM 1384 O O . ILE A 1 174 ? 10.817 -5.239 -19.655 1.00 92.31 174 ILE A O 1
ATOM 1388 N N . ARG A 1 175 ? 9.597 -6.634 -18.396 1.00 90.56 175 ARG A N 1
ATOM 1389 C CA . ARG A 1 175 ? 8.733 -7.084 -19.491 1.00 90.56 175 ARG A CA 1
ATOM 1390 C C . ARG A 1 175 ? 7.919 -5.948 -20.111 1.00 90.56 175 ARG A C 1
ATOM 1392 O O . ARG A 1 175 ? 7.708 -5.956 -21.319 1.00 90.56 175 ARG A O 1
ATOM 1399 N N . VAL A 1 176 ? 7.416 -5.024 -19.295 1.00 87.75 176 VAL A N 1
ATOM 1400 C CA . VAL A 1 176 ? 6.526 -3.945 -19.751 1.00 87.75 176 VAL A CA 1
ATOM 1401 C C . VAL A 1 176 ? 7.312 -2.751 -20.293 1.00 87.75 176 VAL A C 1
ATOM 1403 O O . VAL A 1 176 ? 6.924 -2.188 -21.312 1.00 87.75 176 VAL A O 1
ATOM 1406 N N . TYR A 1 177 ? 8.406 -2.364 -19.634 1.00 85.88 177 TYR A N 1
ATOM 1407 C CA . TYR A 1 177 ? 9.117 -1.114 -19.924 1.00 85.88 177 TYR A CA 1
ATOM 1408 C C . TYR A 1 177 ? 10.482 -1.313 -20.592 1.00 85.88 177 TYR A C 1
ATOM 1410 O O . TYR A 1 177 ? 11.053 -0.348 -21.093 1.00 85.88 177 TYR A O 1
ATOM 1418 N N . GLY A 1 178 ? 11.009 -2.541 -20.628 1.00 82.19 178 GLY A N 1
ATOM 1419 C CA . GLY A 1 178 ? 12.185 -2.946 -21.407 1.00 82.19 178 GLY A CA 1
ATOM 1420 C C . GLY A 1 178 ? 13.539 -2.418 -20.920 1.00 82.19 178 GLY A C 1
ATOM 1421 O O . GLY A 1 178 ? 14.542 -3.110 -21.072 1.00 82.19 178 GLY A O 1
ATOM 1422 N N . SER A 1 179 ? 13.598 -1.224 -20.324 1.00 91.00 179 SER A N 1
ATOM 1423 C CA . SER A 1 179 ? 14.846 -0.578 -19.914 1.00 91.00 179 SER A CA 1
ATOM 1424 C C . SER A 1 179 ? 15.084 -0.688 -18.405 1.00 91.00 179 SER A C 1
ATOM 1426 O O . SER A 1 179 ? 14.194 -0.409 -17.599 1.00 91.00 179 SER A O 1
ATOM 1428 N N . LEU A 1 180 ? 16.310 -1.051 -18.011 1.00 89.69 180 LEU A N 1
ATOM 1429 C CA . LEU A 1 180 ? 16.699 -1.127 -16.598 1.00 89.69 180 LEU A CA 1
ATOM 1430 C C . LEU A 1 180 ? 16.614 0.238 -15.901 1.00 89.69 180 LEU A C 1
ATOM 1432 O O . LEU A 1 180 ? 16.207 0.295 -14.749 1.00 89.69 180 LEU A O 1
ATOM 1436 N N . GLN A 1 181 ? 16.902 1.327 -16.617 1.00 89.94 181 GLN A N 1
ATOM 1437 C CA . GLN A 1 181 ? 16.796 2.697 -16.100 1.00 89.94 181 GLN A CA 1
ATOM 1438 C C . GLN A 1 181 ? 15.344 3.066 -15.766 1.00 89.94 181 GLN A C 1
ATOM 1440 O O . GLN A 1 181 ? 15.066 3.680 -14.740 1.00 89.94 181 GLN A O 1
ATOM 1445 N N . THR A 1 182 ? 14.390 2.668 -16.613 1.00 87.19 182 THR A N 1
ATOM 1446 C CA . THR A 1 182 ? 12.961 2.881 -16.345 1.00 87.19 182 THR A CA 1
ATOM 1447 C C . THR A 1 182 ? 12.488 2.017 -15.180 1.00 87.19 182 THR A C 1
ATOM 1449 O O . THR A 1 182 ? 11.733 2.497 -14.340 1.00 87.19 182 THR A O 1
ATOM 1452 N N . VAL A 1 183 ? 12.948 0.765 -15.098 1.00 90.94 183 VAL A N 1
ATOM 1453 C CA . VAL A 1 183 ? 12.645 -0.136 -13.973 1.00 90.94 183 VAL A CA 1
ATOM 1454 C C . VAL A 1 183 ? 13.147 0.459 -12.657 1.00 90.94 183 VAL A C 1
ATOM 1456 O O . VAL A 1 183 ? 12.392 0.508 -11.691 1.00 90.94 183 VAL A O 1
ATOM 1459 N N . GLU A 1 184 ? 14.383 0.955 -12.638 1.00 91.31 184 GLU A N 1
ATOM 1460 C CA . GLU A 1 184 ? 15.003 1.600 -11.481 1.00 91.31 184 GLU A CA 1
ATOM 1461 C C . GLU A 1 184 ? 14.230 2.848 -11.047 1.00 91.31 184 GLU A C 1
ATOM 1463 O O . GLU A 1 184 ? 13.900 2.995 -9.872 1.00 91.31 184 GLU A O 1
ATOM 1468 N N . LEU A 1 185 ? 13.850 3.709 -11.996 1.00 87.75 185 LEU A N 1
ATOM 1469 C CA . LEU A 1 185 ? 13.051 4.900 -11.713 1.00 87.75 185 LEU A CA 1
ATOM 1470 C C . LEU A 1 185 ? 11.683 4.541 -11.110 1.00 87.75 185 LEU A C 1
ATOM 1472 O O . LEU A 1 185 ? 11.267 5.146 -10.122 1.00 87.75 185 LEU A O 1
ATOM 1476 N N . ILE A 1 186 ? 10.989 3.549 -11.677 1.00 87.56 186 ILE A N 1
ATOM 1477 C CA . ILE A 1 186 ? 9.695 3.080 -11.161 1.00 87.56 186 ILE A CA 1
ATOM 1478 C C . ILE A 1 186 ? 9.868 2.478 -9.760 1.00 87.56 186 ILE A C 1
ATOM 1480 O O . ILE A 1 186 ? 9.082 2.784 -8.864 1.00 87.56 186 ILE A O 1
ATOM 1484 N N . ALA A 1 187 ? 10.905 1.669 -9.543 1.00 89.12 187 ALA A N 1
ATOM 1485 C CA . ALA A 1 187 ? 11.210 1.102 -8.234 1.00 89.12 187 ALA A CA 1
ATOM 1486 C C . ALA A 1 187 ? 11.482 2.198 -7.199 1.00 89.12 187 ALA A C 1
ATOM 1488 O O . ALA A 1 187 ? 10.895 2.174 -6.118 1.00 89.12 187 ALA A O 1
ATOM 1489 N N . LYS A 1 188 ? 12.290 3.203 -7.561 1.00 87.69 188 LYS A N 1
ATOM 1490 C CA . LYS A 1 188 ? 12.576 4.373 -6.725 1.00 87.69 188 LYS A CA 1
ATOM 1491 C C . LYS A 1 188 ? 11.302 5.111 -6.345 1.00 87.69 188 LYS A C 1
ATOM 1493 O O . LYS A 1 188 ? 11.130 5.427 -5.175 1.00 87.69 188 LYS A O 1
ATOM 1498 N N . MET A 1 189 ? 10.383 5.311 -7.291 1.00 82.00 189 MET A N 1
ATOM 1499 C CA . MET A 1 189 ? 9.084 5.927 -7.013 1.00 82.00 189 MET A CA 1
ATOM 1500 C C . MET A 1 189 ? 8.232 5.113 -6.034 1.00 82.00 189 MET A C 1
ATOM 1502 O O . MET A 1 189 ? 7.575 5.703 -5.190 1.00 82.00 189 MET A O 1
ATOM 1506 N N . TYR A 1 190 ? 8.203 3.782 -6.120 1.00 81.50 190 TYR A N 1
ATOM 1507 C CA . TYR A 1 190 ? 7.423 2.972 -5.175 1.00 81.50 190 TYR A CA 1
ATOM 1508 C C . TYR A 1 190 ? 8.083 2.899 -3.788 1.00 81.50 190 TYR A C 1
ATOM 1510 O O . TYR A 1 190 ? 7.397 3.007 -2.771 1.00 81.50 190 TYR A O 1
ATOM 1518 N N . LEU A 1 191 ? 9.408 2.742 -3.734 1.00 83.62 191 LEU A N 1
ATOM 1519 C CA . LEU A 1 191 ? 10.171 2.594 -2.491 1.00 83.62 191 LEU A CA 1
ATOM 1520 C C . LEU A 1 191 ? 10.282 3.903 -1.705 1.00 83.62 191 LEU A C 1
ATOM 1522 O O . LEU A 1 191 ? 10.127 3.888 -0.483 1.00 83.62 191 LEU A O 1
ATOM 1526 N N . SER A 1 192 ? 10.459 5.039 -2.385 1.00 76.75 192 SER A N 1
ATOM 1527 C CA . SER A 1 192 ? 10.454 6.354 -1.735 1.00 76.75 192 SER A CA 1
ATOM 1528 C C . SER A 1 192 ? 9.168 6.661 -0.998 1.00 76.75 192 SER A C 1
ATOM 1530 O O . SER A 1 192 ? 9.154 7.349 0.019 1.00 76.75 192 SER A O 1
ATOM 1532 N N . LEU A 1 193 ? 8.070 6.116 -1.491 1.00 67.94 193 LEU A N 1
ATOM 1533 C CA . LEU A 1 193 ? 6.770 6.335 -0.908 1.00 67.94 193 LEU A CA 1
ATOM 1534 C C . LEU A 1 193 ? 6.464 5.373 0.245 1.00 67.94 193 LEU A C 1
ATOM 1536 O O . LEU A 1 193 ? 5.676 5.738 1.113 1.00 67.94 193 LEU A O 1
ATOM 1540 N N . ILE A 1 194 ? 7.100 4.194 0.288 1.00 68.38 194 ILE A N 1
ATOM 1541 C CA . ILE A 1 194 ? 7.084 3.311 1.467 1.00 68.38 194 ILE A CA 1
ATOM 1542 C C . ILE A 1 194 ? 7.852 3.963 2.622 1.00 68.38 194 ILE A C 1
ATOM 1544 O O . ILE A 1 194 ? 7.390 3.920 3.758 1.00 68.38 194 ILE A O 1
ATOM 1548 N N . LEU A 1 195 ? 9.000 4.581 2.327 1.00 70.00 195 LEU A N 1
ATOM 1549 C CA . LEU A 1 195 ? 9.839 5.244 3.331 1.00 70.00 195 LEU A CA 1
ATOM 1550 C C . LEU A 1 195 ? 9.399 6.678 3.660 1.00 70.00 195 LEU A C 1
ATOM 1552 O O . LEU A 1 195 ? 9.816 7.235 4.668 1.00 70.00 195 LEU A O 1
ATOM 1556 N N . GLY A 1 196 ? 8.547 7.286 2.834 1.00 64.19 196 GLY A N 1
ATOM 1557 C CA . GLY A 1 196 ? 8.040 8.641 3.050 1.00 64.19 196 GLY A CA 1
ATOM 1558 C C . GLY A 1 196 ? 9.030 9.768 2.726 1.00 64.19 196 GLY A C 1
ATOM 1559 O O . GLY A 1 196 ? 8.647 10.929 2.866 1.00 64.19 196 GLY A O 1
ATOM 1560 N N . ASP A 1 197 ? 10.237 9.453 2.248 1.00 68.06 197 ASP A N 1
ATOM 1561 C CA . ASP A 1 197 ? 11.281 10.410 1.863 1.00 68.06 197 ASP A CA 1
ATOM 1562 C C . ASP A 1 197 ? 11.929 9.998 0.534 1.00 68.06 197 ASP A C 1
ATOM 1564 O O . ASP A 1 197 ? 12.474 8.906 0.408 1.00 68.06 197 ASP A O 1
ATOM 1568 N N . GLU A 1 198 ? 11.879 10.883 -0.463 1.00 58.78 198 GLU A N 1
ATOM 1569 C CA . GLU A 1 198 ? 12.336 10.626 -1.834 1.00 58.78 198 GLU A CA 1
ATOM 1570 C C . GLU A 1 198 ? 13.831 10.792 -2.064 1.00 58.78 198 GLU A C 1
ATOM 1572 O O . GLU A 1 198 ? 14.341 10.265 -3.055 1.00 58.78 198 GLU A O 1
ATOM 1577 N N . ASN A 1 199 ? 14.519 11.492 -1.164 1.00 62.66 199 ASN A N 1
ATOM 1578 C CA . ASN A 1 199 ? 15.937 11.819 -1.305 1.00 62.66 199 ASN A CA 1
ATOM 1579 C C . ASN A 1 199 ? 16.787 11.203 -0.191 1.00 62.66 199 ASN A C 1
ATOM 1581 O O . ASN A 1 199 ? 17.908 11.648 0.049 1.00 62.66 199 ASN A O 1
ATOM 1585 N N . SER A 1 200 ? 16.263 10.191 0.496 1.00 75.19 200 SER A N 1
ATOM 1586 C CA . SER A 1 200 ? 17.026 9.491 1.518 1.00 75.19 200 SER A CA 1
ATOM 1587 C C . SER A 1 200 ? 17.973 8.469 0.882 1.00 75.19 200 SER A C 1
ATOM 1589 O O . SER A 1 200 ? 17.581 7.701 0.001 1.00 75.19 200 SER A O 1
ATOM 1591 N N . GLU A 1 201 ? 19.207 8.391 1.392 1.00 82.75 201 GLU A N 1
ATOM 1592 C CA . GLU A 1 201 ? 20.155 7.301 1.078 1.00 82.75 201 GLU A CA 1
ATOM 1593 C C . GLU A 1 201 ? 19.524 5.915 1.309 1.00 82.75 201 GLU A C 1
ATOM 1595 O O . GLU A 1 201 ? 19.870 4.927 0.664 1.00 82.75 201 GLU A O 1
ATOM 1600 N N . ALA A 1 202 ? 18.550 5.859 2.216 1.00 81.25 202 ALA A N 1
ATOM 1601 C CA . ALA A 1 202 ? 17.708 4.712 2.494 1.00 81.25 202 ALA A CA 1
ATOM 1602 C C . ALA A 1 202 ? 16.933 4.219 1.255 1.00 81.25 202 ALA A C 1
ATOM 1604 O O . ALA A 1 202 ? 16.909 3.014 0.995 1.00 81.25 202 ALA A O 1
ATOM 1605 N N . VAL A 1 203 ? 16.338 5.115 0.463 1.00 85.19 203 VAL A N 1
ATOM 1606 C CA . VAL A 1 203 ? 15.660 4.736 -0.787 1.00 85.19 203 VAL A CA 1
ATOM 1607 C C . VAL A 1 203 ? 16.652 4.235 -1.814 1.00 85.19 203 VAL A C 1
ATOM 1609 O O . VAL A 1 203 ? 16.408 3.190 -2.410 1.00 85.19 203 VAL A O 1
ATOM 1612 N N . ASP A 1 204 ? 17.759 4.946 -2.010 1.00 87.69 204 ASP A N 1
ATOM 1613 C CA . ASP A 1 204 ? 18.760 4.559 -3.005 1.00 87.69 204 ASP A CA 1
ATOM 1614 C C . ASP A 1 204 ? 19.354 3.182 -2.678 1.00 87.69 204 ASP A C 1
ATOM 1616 O O . ASP A 1 204 ? 19.452 2.328 -3.558 1.00 87.69 204 ASP A O 1
ATOM 1620 N N . SER A 1 205 ? 19.603 2.900 -1.394 1.00 89.31 205 SER A N 1
ATOM 1621 C CA . SER A 1 205 ? 20.020 1.573 -0.932 1.00 89.31 205 SER A CA 1
ATOM 1622 C C . SER A 1 205 ? 18.968 0.491 -1.206 1.00 89.31 205 SER A C 1
ATOM 1624 O O . SER A 1 205 ? 19.313 -0.608 -1.637 1.00 89.31 205 SER A O 1
ATOM 1626 N N . LEU A 1 206 ? 17.677 0.765 -0.987 1.00 88.7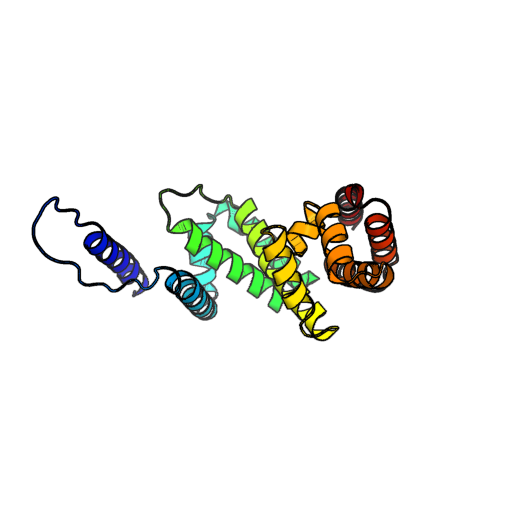5 206 LEU A N 1
ATOM 1627 C CA . LEU A 1 206 ? 16.617 -0.206 -1.284 1.00 88.75 206 LEU A CA 1
ATOM 1628 C C . LEU A 1 206 ? 16.426 -0.428 -2.784 1.00 88.75 206 LEU A C 1
ATOM 1630 O O . LEU A 1 206 ? 16.128 -1.548 -3.197 1.00 88.75 206 LEU A O 1
ATOM 1634 N N . VAL A 1 207 ? 16.588 0.617 -3.594 1.00 92.25 207 VAL A N 1
ATOM 1635 C CA . VAL A 1 207 ? 16.546 0.513 -5.055 1.00 92.25 207 VAL A CA 1
ATOM 1636 C C . VAL A 1 207 ? 17.710 -0.337 -5.541 1.00 92.25 207 VAL A C 1
ATOM 1638 O O . VAL A 1 207 ? 17.494 -1.241 -6.342 1.00 92.25 207 VAL A O 1
ATOM 1641 N N . GLU A 1 208 ? 18.915 -0.131 -5.012 1.00 93.56 208 GLU A N 1
ATOM 1642 C CA . GLU A 1 208 ? 20.076 -0.963 -5.329 1.00 93.56 208 GLU A CA 1
ATOM 1643 C C . GLU A 1 208 ? 19.819 -2.435 -4.979 1.00 93.56 208 GLU A C 1
ATOM 1645 O O . GLU A 1 208 ? 20.032 -3.313 -5.820 1.00 93.56 208 GLU A O 1
ATOM 1650 N N . VAL A 1 209 ? 19.276 -2.715 -3.788 1.00 93.12 209 VAL A N 1
ATOM 1651 C CA . VAL A 1 209 ? 18.884 -4.077 -3.388 1.00 93.12 209 VAL A CA 1
ATOM 1652 C C . VAL A 1 209 ? 17.836 -4.636 -4.347 1.00 93.12 20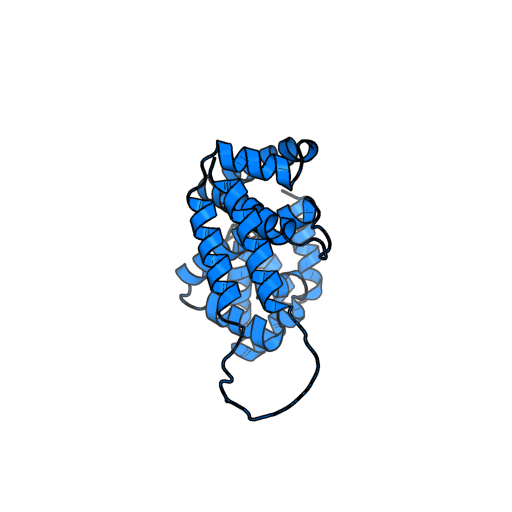9 VAL A C 1
ATOM 1654 O O . VAL A 1 209 ? 18.018 -5.722 -4.878 1.00 93.12 209 VAL A O 1
ATOM 1657 N N . PHE A 1 210 ? 16.781 -3.887 -4.670 1.00 94.50 210 PHE A N 1
ATOM 1658 C CA . PHE A 1 210 ? 15.776 -4.327 -5.641 1.00 94.50 210 PHE A CA 1
ATOM 1659 C C . PHE A 1 210 ? 16.382 -4.628 -7.025 1.00 94.50 210 PHE A C 1
ATOM 1661 O O . PHE A 1 210 ? 16.007 -5.594 -7.695 1.00 94.50 210 PHE A O 1
ATOM 1668 N N . MET A 1 211 ? 17.346 -3.826 -7.472 1.00 94.50 211 MET A N 1
ATOM 1669 C CA . MET A 1 211 ? 17.980 -3.983 -8.779 1.00 94.50 211 MET A CA 1
ATOM 1670 C C . MET A 1 211 ? 19.032 -5.095 -8.819 1.00 94.50 211 MET A C 1
ATOM 1672 O O . MET A 1 211 ? 19.260 -5.648 -9.897 1.00 94.50 211 MET A O 1
ATOM 1676 N N . THR A 1 212 ? 19.610 -5.495 -7.690 1.00 94.19 212 THR A N 1
ATOM 1677 C CA . THR A 1 212 ? 20.659 -6.528 -7.623 1.00 94.19 212 THR A CA 1
ATOM 1678 C C . THR A 1 212 ? 20.131 -7.860 -7.095 1.00 94.19 212 THR A C 1
ATOM 1680 O O . THR A 1 212 ? 20.255 -8.874 -7.778 1.00 94.19 212 THR A O 1
ATOM 1683 N N . ASP A 1 213 ? 19.459 -7.839 -5.947 1.00 93.38 213 ASP A N 1
ATOM 1684 C CA . ASP A 1 213 ? 18.877 -8.989 -5.258 1.00 93.38 213 ASP A CA 1
ATOM 1685 C C . ASP A 1 213 ? 17.475 -8.648 -4.706 1.00 93.38 213 ASP A C 1
ATOM 1687 O O . ASP A 1 213 ? 17.309 -8.313 -3.526 1.00 93.38 213 ASP A O 1
ATOM 1691 N N . PRO A 1 214 ? 16.430 -8.736 -5.555 1.00 90.31 214 PRO A N 1
ATOM 1692 C CA . PRO A 1 214 ? 15.072 -8.406 -5.146 1.00 90.31 214 PRO A CA 1
ATOM 1693 C C . PRO A 1 214 ? 14.591 -9.256 -3.966 1.00 90.31 214 PRO A C 1
ATOM 1695 O O . PRO A 1 214 ? 13.819 -8.761 -3.150 1.00 90.31 214 PRO A O 1
ATOM 1698 N N . SER A 1 215 ? 15.045 -10.509 -3.843 1.00 87.81 215 SER A N 1
ATOM 1699 C CA . SER A 1 215 ? 14.602 -11.434 -2.793 1.00 87.81 215 SER A CA 1
ATOM 1700 C C . SER A 1 215 ? 14.908 -10.917 -1.378 1.00 87.81 215 SER A C 1
ATOM 1702 O O . SER A 1 215 ? 14.089 -11.065 -0.465 1.00 87.81 215 SER A O 1
ATOM 1704 N N . SER A 1 216 ? 16.020 -10.192 -1.229 1.00 89.81 216 SER A N 1
ATOM 1705 C CA . SER A 1 216 ? 16.463 -9.577 0.026 1.00 89.81 216 SER A CA 1
ATOM 1706 C C . SER A 1 216 ? 15.754 -8.259 0.361 1.00 89.81 216 SER A C 1
ATOM 1708 O O . SER A 1 216 ? 15.873 -7.757 1.484 1.00 89.81 216 SER A O 1
ATOM 1710 N N . LEU A 1 217 ? 14.963 -7.693 -0.562 1.00 86.12 217 LEU A N 1
ATOM 1711 C CA . LEU A 1 217 ? 14.299 -6.398 -0.366 1.00 86.12 217 LEU A CA 1
ATOM 1712 C C . LEU A 1 217 ? 13.412 -6.389 0.886 1.00 86.12 217 LEU A C 1
ATOM 1714 O O . LEU A 1 217 ? 13.402 -5.425 1.652 1.00 86.12 217 LEU A O 1
ATOM 1718 N N . ARG A 1 218 ? 12.677 -7.482 1.116 1.00 78.69 218 ARG A N 1
ATOM 1719 C CA . ARG A 1 218 ? 11.746 -7.597 2.243 1.00 78.69 218 ARG A CA 1
ATOM 1720 C C . ARG A 1 218 ? 12.464 -7.615 3.589 1.00 78.69 218 ARG A C 1
ATOM 1722 O O . ARG A 1 218 ? 11.979 -7.015 4.549 1.00 78.69 218 ARG A O 1
ATOM 1729 N N . GLU A 1 219 ? 13.591 -8.317 3.682 1.00 80.75 219 GLU A N 1
ATOM 1730 C CA . GLU A 1 219 ? 14.405 -8.328 4.898 1.00 80.75 219 GLU A CA 1
ATOM 1731 C C . GLU A 1 219 ? 15.015 -6.953 5.143 1.00 80.75 219 GLU A C 1
ATOM 1733 O O . GLU A 1 219 ? 14.899 -6.433 6.253 1.00 80.75 219 GLU A O 1
ATOM 1738 N N . ARG A 1 220 ? 15.531 -6.305 4.094 1.00 79.19 220 ARG A N 1
ATOM 1739 C CA . ARG A 1 220 ? 16.123 -4.973 4.210 1.00 79.19 220 ARG A CA 1
ATOM 1740 C C . ARG A 1 220 ? 15.122 -3.911 4.662 1.00 79.19 220 ARG A C 1
ATOM 1742 O O . ARG A 1 220 ? 15.400 -3.167 5.601 1.00 79.19 220 ARG A O 1
ATOM 1749 N N . LEU A 1 221 ? 13.924 -3.901 4.076 1.00 73.44 221 LEU A N 1
ATOM 1750 C CA . LEU A 1 221 ? 12.814 -3.049 4.516 1.00 73.44 221 LEU A CA 1
ATOM 1751 C C . LEU A 1 221 ? 12.479 -3.274 5.998 1.00 73.44 221 LEU A C 1
ATOM 1753 O O . LEU A 1 221 ? 12.290 -2.318 6.747 1.00 73.44 221 LEU A O 1
ATOM 1757 N N . ARG A 1 222 ? 12.442 -4.534 6.454 1.00 73.12 222 ARG A N 1
ATOM 1758 C CA . ARG A 1 222 ? 12.186 -4.857 7.868 1.00 73.12 222 ARG A CA 1
ATOM 1759 C C . ARG A 1 222 ? 13.293 -4.376 8.799 1.00 73.12 222 ARG A C 1
ATOM 1761 O O . ARG A 1 222 ? 12.984 -4.006 9.926 1.00 73.12 222 ARG A O 1
ATOM 1768 N N . GLU A 1 223 ? 14.556 -4.438 8.389 1.00 74.50 223 GLU A N 1
ATOM 1769 C CA . GLU A 1 223 ? 15.669 -3.924 9.194 1.00 74.50 223 GLU A CA 1
ATOM 1770 C C . GLU A 1 223 ? 15.585 -2.409 9.367 1.00 74.50 223 GLU A C 1
ATOM 1772 O O . GLU A 1 223 ? 15.794 -1.907 10.471 1.00 74.50 223 GLU A O 1
ATOM 1777 N N . MET A 1 224 ? 15.247 -1.694 8.296 1.00 67.38 224 MET A N 1
ATOM 1778 C CA . MET A 1 224 ? 15.155 -0.235 8.302 1.00 67.38 224 MET A CA 1
ATOM 1779 C C . MET A 1 224 ? 13.985 0.249 9.158 1.00 67.38 224 MET A C 1
ATOM 1781 O O . MET A 1 224 ? 14.179 1.088 10.030 1.00 67.38 224 MET A O 1
ATOM 1785 N N . LEU A 1 225 ? 12.816 -0.385 9.030 1.00 59.50 225 LEU A N 1
ATOM 1786 C CA . LEU A 1 225 ? 11.634 -0.081 9.847 1.00 59.50 225 LEU A CA 1
ATOM 1787 C C . LEU A 1 225 ? 11.790 -0.422 11.343 1.00 59.50 225 LEU A C 1
ATOM 1789 O O . LEU A 1 225 ? 10.922 -0.078 12.137 1.00 59.50 225 LEU A O 1
ATOM 1793 N N . LYS A 1 226 ? 12.853 -1.135 11.741 1.00 65.38 226 LYS A N 1
ATOM 1794 C CA . LYS A 1 226 ? 13.178 -1.415 13.154 1.00 65.38 226 LYS A CA 1
ATOM 1795 C C . LYS A 1 226 ? 14.145 -0.400 13.772 1.00 65.38 226 LYS A C 1
ATOM 1797 O O . LYS A 1 226 ? 14.343 -0.452 14.984 1.00 65.38 226 LYS A O 1
ATOM 1802 N N . ARG A 1 227 ? 14.818 0.424 12.961 1.00 51.03 227 ARG A N 1
ATOM 1803 C CA . ARG A 1 227 ? 15.857 1.372 13.409 1.00 51.03 227 ARG A CA 1
ATOM 1804 C C . ARG A 1 227 ? 15.334 2.796 13.639 1.00 51.03 227 ARG A C 1
ATOM 1806 O O . ARG A 1 227 ? 16.093 3.609 14.159 1.00 51.03 227 ARG A O 1
ATOM 1813 N N . GLU A 1 228 ? 14.076 3.062 13.301 1.00 42.06 228 GLU A N 1
ATOM 1814 C CA . GLU A 1 228 ? 13.345 4.317 13.555 1.00 42.06 228 GLU A CA 1
ATOM 1815 C C . GLU A 1 228 ? 12.273 4.141 14.637 1.00 42.06 228 GLU A C 1
ATOM 1817 O O . GLU A 1 228 ? 12.017 5.124 15.372 1.00 42.06 228 GLU A O 1
#

Sequence (228 aa):
MPVVRWIVKFTDIRKAARSKDPNPLQPPITLEEPLNEDVHGRIALFKELVKALSKEEIKSILQKSIGPKNMPKLSAMIQFLEMKSGEAVSEEFTRNIILLSLLYGSEKSVKKLTFTDLVFQALYETFSKQLKNRINAKSPGLAYTLDLYCMKFNNSDCIALLLDNPEAFKALLIRVYGSLQTVELIAKMYLSLILGDENSEAVDSLVEVFMTDPSSLRERLREMLKRE

Secondary structure (DSSP, 8-state):
--HHHHHHHHHHHHHHTT----------------TTSHHHHHHHHHHHHHHT--HHHHHHHHHHHH-GGGHHHHHHHHHHHHHHH-HHHHHHHHHHHHHHHHHHHS-TTS-PPPHHHHHHHHHHHHHHHHHHHHHHHHSTTHHHHHHHHHHHHHSS-HHHHHHH-HHHHHHHHHHHH--HHHHHHHHHHHHHHHHT-TT-HHHHHHHHHHHH-GGGHHHHHHHHTT--

Radius of gyration: 22.18 Å; chains: 1; bounding box: 63×44×48 Å

Foldseek 3Di:
DCPVVVLVVVVVVVVVVPDDDDDDDDDDDDDDDDPPPVPVVVLVVLLVVLVPDDPVRLVVLCCVQQNPVCVVVLVVVLVVCCVPPNNVLSSQLSSQLSSVSVVQVSDPPDDRQHPVRSNVVSNCVSLLVVLLVQCCVVPNCPQVVQQVQCCVPPVDGLLCCLQVPLVVSLVSCCVPVVDLVSSLVVQLSNQCSVVVHSPDPLSVVLSVCSSPPSVCSNVSSVVVVVVD